Protein AF-F6U987-F1 (afdb_monomer_lite)

Foldseek 3Di:
DPPPVVVVVPPVVPPPQPPDPQPVQQLVQQVVVCVVPPDDDLVPDDPVRLLVVLVVLVVVLVVCVQPQHYNSDPLVSLVCCVVSVVPVVSVVCLVCVVPPFDPLSVLSSCVRVPVPVSCVVLVVLLCCQFPNNPDDDPDDLLVSLCRLVVGDDDLVSQQDSSSQNSVVVSCCVPPVDPDQKDKGWDPDQPPDIIFITMDGNVNCVVPNDRSLSSDDPVSNVVVVVVSVVVVVVLVVLLVVLVVLLVVLVVDVVQPDPVSVVSNVVSVVSD

InterPro domains:
  IPR017452 GPCR, rhodopsin-like, 7TM [PS50262] (240-270)

Sequence (270 aa):
MTKLGVLLLSACMFVSFRDVESINTAVVAGQQFLHYTLEKNVNNFNETERNKTCSMFIKDFRKFWYNSSGGKYLTEYLSFLEEWLCHAQFSLECLKRPYDFNQFTKTTYDRACNRSVFETQCFSSLVAVSSVRGRNSSQKWNNLLRALKTYQLSDAELQDPCIQVALYDAVVLERGKYGYYHESKRLLLPFCQISWCGRDAENINRNPIKAWNCLPHICKVNIIITMVICSILAVAIVVANLSVILVFVINEKLRNSQGVYKISLACADF

pLDDT: mean 76.48, std 19.63, range [29.03, 97.44]

Secondary structure (DSSP, 8-state):
--SSHHHHTTTTT------SSHHHHHHHHHHHHHHHHSSS-GGGS-HHHHHHHHHHHHHHHHHHTT-SSS---HHHHHHHHHHTT-HHHHHHHHHH-TT--SHHHHHHHHHHH-HHHHHHHHHHHHHHHSTTTTS-S---HHHHHHHHHHS---TTGGG-HHHHHHHHHHHHHHH--SSSEEEEEE---TT-PPEEEEEEHHHHHHS---TTTTS-HHHHHHHHHHHHHHHHHHHHHHHHHHHHHHHHHH-GGG-SHHHHHHHHHHHH--

Radius of gyration: 25.87 Å; chains: 1; bounding box: 70×36×80 Å

Structure (mmCIF, N/CA/C/O backbone):
data_AF-F6U987-F1
#
_entry.id   AF-F6U987-F1
#
loop_
_atom_site.group_PDB
_atom_site.id
_atom_site.type_symbol
_atom_site.label_atom_id
_atom_site.label_alt_id
_atom_site.label_comp_id
_atom_site.label_asym_id
_atom_site.label_entity_id
_atom_site.label_seq_id
_atom_site.pdbx_PDB_ins_code
_atom_site.Cartn_x
_atom_site.Cartn_y
_atom_site.Cartn_z
_atom_site.occupancy
_atom_site.B_iso_or_equiv
_atom_site.auth_seq_id
_atom_site.auth_comp_id
_atom_site.auth_asym_id
_atom_site.auth_atom_id
_atom_site.pdbx_PDB_model_num
ATOM 1 N N . MET A 1 1 ? -18.016 -15.328 42.641 1.00 36.38 1 MET A N 1
ATOM 2 C CA . MET A 1 1 ? -18.332 -14.736 41.318 1.00 36.38 1 MET A CA 1
ATOM 3 C C . MET A 1 1 ? -17.246 -13.731 40.915 1.00 36.38 1 MET A C 1
ATOM 5 O O . MET A 1 1 ? -17.519 -12.552 40.780 1.00 36.38 1 MET A O 1
ATOM 9 N N . THR A 1 2 ? -15.994 -14.174 40.754 1.00 34.78 2 THR A N 1
ATOM 10 C CA . THR A 1 2 ? -14.823 -13.269 40.634 1.00 34.78 2 THR A CA 1
ATOM 11 C C . THR A 1 2 ? -13.913 -13.573 39.439 1.00 34.78 2 THR A C 1
ATOM 13 O O . THR A 1 2 ? -12.818 -13.036 39.350 1.00 34.78 2 THR A O 1
ATOM 16 N N . LYS A 1 3 ? -14.355 -14.399 38.479 1.00 30.75 3 LYS A N 1
ATOM 17 C CA . LYS A 1 3 ? -13.580 -14.700 37.256 1.00 30.75 3 LYS A CA 1
ATOM 18 C C . LYS A 1 3 ? -14.279 -14.352 35.935 1.00 30.75 3 LYS A C 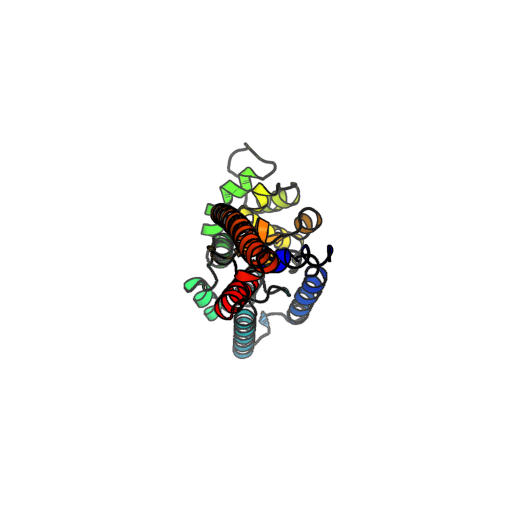1
ATOM 20 O O . LYS A 1 3 ? -13.656 -14.473 34.890 1.00 30.75 3 LYS A O 1
ATOM 25 N N . LEU A 1 4 ? -15.529 -13.880 35.967 1.00 29.61 4 LEU A N 1
ATOM 26 C CA . LEU A 1 4 ? -16.294 -13.580 34.746 1.00 29.61 4 LEU A CA 1
ATOM 27 C C . LEU A 1 4 ? -16.136 -12.127 34.249 1.00 29.61 4 LEU A C 1
ATOM 29 O O . LEU A 1 4 ? -16.307 -11.872 33.065 1.00 29.61 4 LEU A O 1
ATOM 33 N N . GLY A 1 5 ? -15.757 -11.186 35.123 1.00 30.91 5 GLY A N 1
ATOM 34 C CA . GLY A 1 5 ? -15.680 -9.755 34.782 1.00 30.91 5 GLY A CA 1
ATOM 35 C C . GLY A 1 5 ? -14.444 -9.329 33.978 1.00 30.91 5 GLY A C 1
ATOM 36 O O . GLY A 1 5 ? -14.451 -8.268 33.369 1.00 30.91 5 GLY A O 1
ATOM 37 N N . VAL A 1 6 ? -13.391 -10.152 33.931 1.00 33.31 6 VAL A N 1
ATOM 38 C CA . VAL A 1 6 ? -12.148 -9.817 33.202 1.00 33.31 6 VAL A CA 1
ATOM 39 C C . VAL A 1 6 ? -12.211 -10.255 31.729 1.00 33.31 6 VAL A C 1
ATOM 41 O O . VAL A 1 6 ? -11.452 -9.764 30.903 1.00 33.31 6 VAL A O 1
ATOM 44 N N . LEU A 1 7 ? -13.151 -11.133 31.365 1.00 30.53 7 LEU A N 1
ATOM 45 C CA . LEU A 1 7 ? -13.269 -11.673 30.004 1.00 30.53 7 LEU A CA 1
ATOM 46 C C . LEU A 1 7 ? -14.105 -10.799 29.051 1.00 30.53 7 LEU A C 1
ATOM 48 O O . LEU A 1 7 ? -13.919 -10.897 27.841 1.00 30.53 7 LEU A O 1
ATOM 52 N N . LEU A 1 8 ? -14.971 -9.915 29.561 1.00 31.08 8 LEU A N 1
ATOM 53 C CA . LEU A 1 8 ? -15.887 -9.105 28.736 1.00 31.08 8 LEU A CA 1
ATOM 54 C C . LEU A 1 8 ? -15.352 -7.710 28.366 1.00 31.08 8 LEU A C 1
ATOM 56 O O . LEU A 1 8 ? -15.715 -7.187 27.317 1.00 31.08 8 LEU A O 1
ATOM 60 N N . LEU A 1 9 ? -14.370 -7.176 29.104 1.00 33.44 9 LEU A N 1
ATOM 61 C CA . LEU A 1 9 ? -13.623 -5.954 28.732 1.00 33.44 9 LEU A CA 1
ATOM 62 C C . LEU A 1 9 ? -12.795 -6.099 27.437 1.00 33.44 9 LEU A C 1
ATOM 64 O O . LEU A 1 9 ? -12.257 -5.129 26.909 1.00 33.44 9 LEU A O 1
ATOM 68 N N . SER A 1 10 ? -12.704 -7.319 26.914 1.00 35.22 10 SER A N 1
ATOM 69 C CA . SER A 1 10 ? -11.977 -7.677 25.701 1.00 35.22 10 SER A CA 1
ATOM 70 C C . SER A 1 10 ? -12.763 -7.362 24.413 1.00 35.22 10 SER A C 1
ATOM 72 O O . SER A 1 10 ? -12.173 -7.039 23.387 1.00 35.22 10 SER A O 1
ATOM 74 N N . ALA A 1 11 ? -14.099 -7.383 24.424 1.00 31.62 11 ALA A N 1
ATOM 75 C CA . ALA A 1 11 ? -14.859 -7.402 23.167 1.00 31.62 11 ALA A CA 1
ATOM 76 C C . ALA A 1 11 ? -14.825 -6.077 22.372 1.00 31.62 11 ALA A C 1
ATOM 78 O O . ALA A 1 11 ? -14.806 -6.113 21.144 1.00 31.62 11 ALA A O 1
ATOM 79 N N . CYS A 1 12 ? -14.725 -4.920 23.038 1.00 31.47 12 CYS A N 1
ATOM 80 C CA . CYS A 1 12 ? -14.612 -3.613 22.367 1.00 31.47 12 CYS A CA 1
ATOM 81 C C . CYS A 1 12 ? -13.162 -3.148 22.136 1.00 31.47 12 CYS A C 1
ATOM 83 O O . CYS A 1 12 ? -12.940 -2.195 21.392 1.00 31.47 12 CYS A O 1
ATOM 85 N N . MET A 1 13 ? -12.166 -3.809 22.742 1.00 29.72 13 MET A N 1
ATOM 86 C CA . MET A 1 13 ? -10.746 -3.443 22.610 1.00 29.72 13 MET A CA 1
ATOM 87 C C . MET A 1 13 ? -9.969 -4.292 21.599 1.00 29.72 13 MET A C 1
ATOM 89 O O . MET A 1 13 ? -8.831 -3.961 21.261 1.00 29.72 13 MET A O 1
ATOM 93 N N . PHE A 1 14 ? -10.561 -5.354 21.054 1.00 34.59 14 PHE A N 1
ATOM 94 C CA . PHE A 1 14 ? -9.903 -6.164 20.035 1.00 34.59 14 PHE A CA 1
ATOM 95 C C . PHE A 1 14 ? -10.090 -5.566 18.636 1.00 34.59 14 PHE A C 1
ATOM 97 O O . PHE A 1 14 ? -10.777 -6.112 17.774 1.00 34.59 14 PHE A O 1
ATOM 104 N N . VAL A 1 15 ? -9.319 -4.515 18.341 1.00 35.50 15 VAL A N 1
ATOM 105 C CA . VAL A 1 15 ? -8.670 -4.477 17.025 1.00 35.50 15 VAL A CA 1
ATOM 106 C C . VAL A 1 15 ? -7.726 -5.677 17.019 1.00 35.50 15 VAL A C 1
ATOM 108 O O . VAL A 1 15 ? -6.593 -5.598 17.481 1.00 35.50 15 VAL A O 1
ATOM 111 N N . SER A 1 16 ? -8.231 -6.837 16.599 1.00 32.22 16 SER A N 1
ATOM 112 C CA . SER A 1 16 ? -7.433 -8.056 16.517 1.00 32.22 16 SER A CA 1
ATOM 113 C C . SER A 1 16 ? -6.233 -7.787 15.602 1.00 32.22 16 SER A C 1
ATOM 115 O O . SER A 1 16 ? -6.376 -7.563 14.399 1.00 32.22 16 SER A O 1
ATOM 117 N N . PHE A 1 17 ? -5.041 -7.753 16.197 1.00 38.81 17 PHE A N 1
ATOM 118 C CA . PHE A 1 17 ? -3.745 -7.776 15.519 1.00 38.81 17 PHE A CA 1
ATOM 119 C C . PHE A 1 17 ? -3.221 -9.219 15.482 1.00 38.81 17 PHE A C 1
ATOM 121 O O . PHE A 1 17 ? -2.076 -9.489 15.840 1.00 38.81 17 PHE A O 1
ATOM 128 N N . ARG A 1 18 ? -4.066 -10.182 15.094 1.00 33.12 18 ARG A N 1
ATOM 129 C CA . ARG A 1 18 ? -3.600 -11.536 14.773 1.00 33.12 18 ARG A CA 1
ATOM 130 C C . ARG A 1 18 ? -2.998 -11.545 13.366 1.00 33.12 18 ARG A C 1
ATOM 132 O O . ARG A 1 18 ? -3.635 -11.994 12.427 1.00 33.12 18 ARG A O 1
ATOM 139 N N . ASP A 1 19 ? -1.763 -11.068 13.248 1.00 36.53 19 ASP A N 1
ATOM 140 C CA . ASP A 1 19 ? -0.926 -11.218 12.050 1.00 36.53 19 ASP A CA 1
ATOM 141 C C . ASP A 1 19 ? 0.284 -12.097 12.401 1.00 36.53 19 ASP A C 1
ATOM 143 O O . ASP A 1 19 ? 1.387 -11.596 12.609 1.00 36.53 19 ASP A O 1
ATOM 147 N N . VAL A 1 20 ? 0.077 -13.411 12.545 1.00 31.88 20 VAL A N 1
ATOM 148 C CA . VAL A 1 20 ? 1.194 -14.379 12.657 1.00 31.88 20 VAL A CA 1
ATOM 149 C C . VAL A 1 20 ? 0.989 -15.623 11.777 1.00 31.88 20 VAL A C 1
ATOM 151 O O . VAL A 1 20 ? 1.960 -16.278 11.421 1.00 31.88 20 VAL A O 1
ATOM 154 N N . GLU A 1 21 ? -0.228 -15.923 11.311 1.00 32.06 21 GLU A N 1
ATOM 155 C CA . GLU A 1 21 ? -0.482 -17.134 10.504 1.00 32.06 21 GLU A CA 1
ATOM 156 C C . GLU A 1 21 ? -0.366 -16.952 8.978 1.00 32.06 21 GLU A C 1
ATOM 158 O O . GLU A 1 21 ? -0.358 -17.942 8.250 1.00 32.06 21 GLU A O 1
ATOM 163 N N . SER A 1 22 ? -0.233 -15.728 8.450 1.00 35.31 22 SER A N 1
ATOM 164 C CA . SER A 1 22 ? -0.358 -15.499 6.996 1.00 35.31 22 SER A CA 1
ATOM 165 C C . SER A 1 22 ? 0.909 -15.767 6.169 1.00 35.31 22 SER A C 1
ATOM 167 O O . SER A 1 22 ? 0.816 -15.874 4.942 1.00 35.31 22 SER A O 1
ATOM 169 N N . ILE A 1 23 ? 2.078 -15.920 6.806 1.00 37.53 23 ILE A N 1
ATOM 170 C CA . ILE A 1 23 ? 3.368 -16.035 6.101 1.00 37.53 23 ILE A CA 1
ATOM 171 C C . ILE A 1 23 ? 3.490 -17.388 5.378 1.00 37.53 23 ILE A C 1
ATOM 173 O O . ILE A 1 23 ? 3.867 -17.420 4.208 1.00 37.53 23 ILE A O 1
ATOM 177 N N . ASN A 1 24 ? 3.074 -18.495 6.004 1.00 29.03 24 ASN A N 1
ATOM 178 C CA . ASN A 1 24 ? 3.194 -19.827 5.390 1.00 29.03 24 ASN A CA 1
ATOM 179 C C . ASN A 1 24 ? 2.220 -20.045 4.220 1.00 29.03 24 ASN A C 1
ATOM 181 O O . ASN A 1 24 ? 2.544 -20.754 3.272 1.00 29.03 24 ASN A O 1
ATOM 185 N N . THR A 1 25 ? 1.058 -19.389 4.224 1.00 33.31 25 THR A N 1
ATOM 186 C CA . THR A 1 25 ? 0.098 -19.436 3.105 1.00 33.31 25 THR A CA 1
ATOM 187 C C . THR A 1 25 ? 0.463 -18.506 1.944 1.00 33.31 25 THR A C 1
ATOM 189 O O . THR A 1 25 ? 0.108 -18.789 0.800 1.00 33.31 25 THR A O 1
ATOM 192 N N . ALA A 1 26 ? 1.194 -17.413 2.198 1.00 35.22 26 ALA A N 1
ATOM 193 C CA . ALA A 1 26 ? 1.624 -16.481 1.152 1.00 35.22 26 ALA A CA 1
ATOM 194 C C . ALA A 1 26 ? 2.692 -17.090 0.223 1.00 35.22 26 ALA A C 1
ATOM 196 O O . ALA A 1 26 ? 2.656 -16.846 -0.984 1.00 35.22 26 ALA A O 1
ATOM 197 N N . VAL A 1 27 ? 3.575 -17.941 0.763 1.00 35.28 27 VAL A N 1
ATOM 198 C CA . VAL A 1 27 ? 4.591 -18.686 -0.007 1.00 35.28 27 VAL A CA 1
ATOM 199 C C . VAL A 1 27 ? 3.939 -19.643 -1.017 1.00 35.28 27 VAL A C 1
ATOM 201 O O . VAL A 1 27 ? 4.397 -19.751 -2.152 1.00 35.28 27 VAL A O 1
ATOM 204 N N . VAL A 1 28 ? 2.817 -20.270 -0.647 1.00 34.06 28 VAL A N 1
ATOM 205 C CA . VAL A 1 28 ? 2.114 -21.249 -1.496 1.00 34.06 28 VAL A CA 1
ATOM 206 C C . VAL A 1 28 ? 1.307 -20.571 -2.616 1.00 34.06 28 VAL A C 1
ATOM 208 O O . VAL A 1 28 ? 1.271 -21.069 -3.741 1.00 34.06 28 VAL A O 1
ATOM 211 N N . ALA A 1 29 ? 0.711 -19.401 -2.357 1.00 35.38 29 ALA A N 1
ATOM 212 C CA . ALA A 1 29 ? -0.061 -18.665 -3.364 1.00 35.38 29 ALA A CA 1
ATOM 213 C C . ALA A 1 29 ? 0.825 -17.993 -4.434 1.00 35.38 29 ALA A C 1
ATOM 215 O O . ALA A 1 29 ? 0.473 -18.003 -5.614 1.00 35.38 29 ALA A O 1
ATOM 216 N N . GLY A 1 30 ? 1.993 -17.460 -4.046 1.00 37.62 30 GLY A N 1
ATOM 217 C CA . GLY A 1 30 ? 2.977 -16.914 -4.993 1.00 37.62 30 GLY A CA 1
ATOM 218 C C . GLY A 1 30 ? 3.585 -17.991 -5.902 1.00 37.62 30 GLY A C 1
ATOM 219 O O . GLY A 1 30 ? 3.792 -17.762 -7.093 1.00 37.62 30 GLY A O 1
ATOM 220 N N . GLN A 1 31 ? 3.782 -19.209 -5.383 1.00 39.56 31 GLN A N 1
ATOM 221 C CA . GLN A 1 31 ? 4.273 -20.345 -6.171 1.00 39.56 31 GLN A CA 1
ATOM 222 C C . GLN A 1 31 ? 3.249 -20.874 -7.187 1.00 39.56 31 GLN A C 1
ATOM 224 O O . GLN A 1 31 ? 3.642 -21.271 -8.284 1.00 39.56 31 GLN A O 1
ATOM 229 N N . GLN A 1 32 ? 1.946 -20.842 -6.885 1.00 39.91 32 GLN A N 1
ATOM 230 C CA . GLN A 1 32 ? 0.917 -21.278 -7.842 1.00 39.91 32 GLN A CA 1
ATOM 231 C C . GLN A 1 32 ? 0.779 -20.337 -9.046 1.00 39.91 32 GLN A C 1
ATOM 233 O O . GLN A 1 32 ? 0.526 -20.808 -10.155 1.00 39.91 32 GLN A O 1
ATOM 238 N N . PHE A 1 33 ? 0.989 -19.029 -8.866 1.00 43.56 33 PHE A N 1
ATOM 239 C CA . PHE A 1 33 ? 0.925 -18.071 -9.975 1.00 43.56 33 PHE A CA 1
ATOM 240 C C . PHE A 1 33 ? 2.166 -18.132 -10.880 1.00 43.56 33 PHE A C 1
ATOM 242 O O . PHE A 1 33 ? 2.065 -18.003 -12.102 1.00 43.56 33 PHE A O 1
ATOM 249 N N . LEU A 1 34 ? 3.330 -18.440 -10.301 1.00 44.16 34 LEU A N 1
ATOM 250 C CA . LEU A 1 34 ? 4.560 -18.683 -11.055 1.00 44.16 34 LEU A CA 1
ATOM 251 C C . LEU A 1 34 ? 4.448 -19.915 -11.969 1.00 44.16 34 LEU A C 1
ATOM 253 O O . LEU A 1 34 ? 4.968 -19.913 -13.083 1.00 44.16 34 LEU A O 1
ATOM 257 N N . HIS A 1 35 ? 3.726 -20.947 -11.523 1.00 40.78 35 HIS A N 1
ATOM 258 C CA . HIS A 1 35 ? 3.622 -22.220 -12.238 1.00 40.78 35 HIS A CA 1
ATOM 259 C C . HIS A 1 35 ? 2.778 -22.145 -13.523 1.00 40.78 35 HIS A C 1
ATOM 261 O O . HIS A 1 35 ? 2.936 -22.989 -14.402 1.00 40.78 35 HIS A O 1
ATOM 267 N N . TYR A 1 36 ? 1.921 -21.127 -13.669 1.00 39.16 36 TYR A N 1
ATOM 268 C CA . TYR A 1 36 ? 1.202 -20.860 -14.924 1.00 39.16 36 TYR A CA 1
ATOM 269 C C . TYR A 1 36 ? 2.037 -20.058 -15.936 1.00 39.16 36 TYR A C 1
ATOM 271 O O . TYR A 1 36 ? 1.706 -20.034 -17.120 1.00 39.16 36 TYR A O 1
ATOM 279 N N . THR A 1 37 ? 3.116 -19.410 -15.483 1.00 44.91 37 THR A N 1
ATOM 280 C CA . THR A 1 37 ? 3.824 -18.365 -16.243 1.00 44.91 37 THR A CA 1
ATOM 281 C C . THR A 1 37 ? 5.200 -18.816 -16.760 1.00 44.91 37 THR A C 1
ATOM 283 O O . THR A 1 37 ? 5.761 -18.165 -17.634 1.00 44.91 37 THR A O 1
ATOM 286 N N . LEU A 1 38 ? 5.755 -19.935 -16.276 1.00 45.34 38 LEU A N 1
ATOM 287 C CA . LEU A 1 38 ? 7.174 -20.268 -16.485 1.00 45.34 38 LEU A CA 1
ATOM 288 C C . LEU A 1 38 ? 7.538 -21.199 -17.656 1.00 45.34 38 LEU A C 1
ATOM 290 O O . LEU A 1 38 ? 8.713 -21.524 -17.782 1.00 45.34 38 LEU A O 1
ATOM 294 N N . GLU A 1 39 ? 6.622 -21.595 -18.547 1.00 43.97 39 GLU A N 1
ATOM 295 C CA . GLU A 1 39 ? 6.993 -22.558 -19.610 1.00 43.97 39 GLU A CA 1
ATOM 296 C C . GLU A 1 39 ? 6.636 -22.192 -21.057 1.00 43.97 39 GLU A C 1
ATOM 298 O O . GLU A 1 39 ? 6.900 -22.978 -21.966 1.00 43.97 39 GLU A O 1
ATOM 303 N N . LYS A 1 40 ? 6.104 -20.994 -21.340 1.00 44.59 40 LYS A N 1
ATOM 304 C CA . LYS A 1 40 ? 5.856 -20.578 -22.733 1.00 44.59 40 LYS A CA 1
ATOM 305 C C . LYS A 1 40 ? 6.323 -19.157 -23.014 1.00 44.59 40 LYS A C 1
ATOM 307 O O . LYS A 1 40 ? 5.852 -18.212 -22.395 1.00 44.59 40 LYS A O 1
ATOM 312 N N . ASN A 1 41 ? 7.199 -19.029 -24.016 1.00 53.81 41 ASN A N 1
ATOM 313 C CA . ASN A 1 41 ? 7.557 -17.767 -24.663 1.00 53.81 41 ASN A CA 1
ATOM 314 C C . ASN A 1 41 ? 6.287 -16.946 -24.928 1.00 53.81 41 ASN A C 1
ATOM 316 O O . ASN A 1 41 ? 5.490 -17.320 -25.788 1.00 53.81 41 ASN A O 1
ATOM 320 N N . VAL A 1 42 ? 6.124 -15.818 -24.230 1.00 57.09 42 VAL A N 1
ATOM 321 C CA . VAL A 1 42 ? 5.023 -14.849 -24.417 1.00 57.09 42 VAL A CA 1
ATOM 322 C C . VAL A 1 42 ? 4.871 -14.451 -25.897 1.00 57.09 42 VAL A C 1
ATOM 324 O O . VAL A 1 42 ? 3.767 -14.214 -26.387 1.00 57.09 42 VAL A O 1
ATOM 327 N N . ASN A 1 43 ? 5.977 -14.497 -26.643 1.00 58.25 43 ASN A N 1
ATOM 328 C CA . ASN A 1 43 ? 6.053 -14.231 -28.080 1.00 58.25 43 ASN A CA 1
ATOM 329 C C . ASN A 1 43 ? 5.334 -15.265 -28.969 1.00 58.25 43 ASN A C 1
ATOM 331 O O . ASN A 1 43 ? 5.069 -14.964 -30.128 1.00 58.25 43 ASN A O 1
ATOM 335 N N . ASN A 1 44 ? 4.992 -16.448 -28.449 1.00 63.25 44 ASN A N 1
ATOM 336 C CA . ASN A 1 44 ? 4.315 -17.507 -29.207 1.00 63.25 44 ASN A CA 1
ATOM 337 C C . ASN A 1 44 ? 2.784 -17.478 -29.068 1.00 63.25 44 ASN A C 1
ATOM 339 O O . ASN A 1 44 ? 2.108 -18.271 -29.720 1.00 63.25 44 ASN A O 1
ATOM 343 N N . PHE A 1 45 ? 2.222 -16.598 -28.232 1.00 66.19 45 PHE A N 1
ATOM 344 C CA . PHE A 1 45 ? 0.770 -16.457 -28.121 1.00 66.19 45 PHE A CA 1
ATOM 345 C C . PHE A 1 45 ? 0.217 -15.588 -29.249 1.00 66.19 45 PHE A C 1
ATOM 347 O O . PHE A 1 45 ? 0.674 -14.455 -29.458 1.00 66.19 45 PHE A O 1
ATOM 354 N N . ASN A 1 46 ? -0.834 -16.085 -29.906 1.00 78.88 46 ASN A N 1
ATOM 355 C CA . ASN A 1 46 ? -1.639 -15.270 -30.808 1.00 78.88 46 ASN A CA 1
ATOM 356 C C . ASN A 1 46 ? -2.288 -14.111 -30.022 1.00 78.88 46 ASN A C 1
ATOM 358 O O . ASN A 1 46 ? -2.574 -14.225 -28.826 1.00 78.88 46 ASN A O 1
ATOM 362 N N . GLU A 1 47 ? -2.536 -12.986 -30.687 1.00 81.19 47 GLU A N 1
ATOM 363 C CA . GLU A 1 47 ? -3.086 -11.761 -30.102 1.00 81.19 47 GLU A CA 1
ATOM 364 C C . GLU A 1 47 ? -4.398 -12.014 -29.341 1.00 81.19 47 GLU A C 1
ATOM 366 O O . GLU A 1 47 ? -4.598 -11.504 -28.237 1.00 81.19 47 GLU A O 1
ATOM 371 N N . THR A 1 48 ? -5.273 -12.873 -29.873 1.00 82.56 48 THR A N 1
ATOM 372 C CA . THR A 1 48 ? -6.538 -13.242 -29.219 1.00 82.56 48 THR A CA 1
ATOM 373 C C . THR A 1 48 ? -6.326 -13.973 -27.891 1.00 82.56 48 THR A C 1
ATOM 375 O O . THR A 1 48 ? -7.009 -13.682 -26.907 1.00 82.56 48 THR A O 1
ATOM 378 N N . GLU A 1 49 ? -5.378 -14.910 -27.837 1.00 79.75 49 GLU A N 1
ATOM 379 C CA . GLU A 1 49 ? -5.068 -15.664 -26.617 1.00 79.75 49 GLU A CA 1
ATOM 380 C C . GLU A 1 49 ? -4.432 -14.758 -25.568 1.00 79.75 49 GLU A C 1
ATOM 382 O O . GLU A 1 49 ? -4.830 -14.787 -24.404 1.00 79.75 49 GLU A O 1
ATOM 387 N N . ARG A 1 50 ? -3.514 -13.888 -25.997 1.00 79.56 50 ARG A N 1
ATOM 388 C CA . ARG A 1 50 ? -2.879 -12.885 -25.140 1.00 79.56 50 ARG A CA 1
ATOM 389 C C . ARG A 1 50 ? -3.913 -11.961 -24.509 1.00 79.56 50 ARG A C 1
ATOM 391 O O . ARG A 1 50 ? -3.956 -11.842 -23.288 1.00 79.56 50 ARG A O 1
ATOM 398 N N . ASN A 1 51 ? -4.808 -11.390 -25.315 1.00 83.00 51 ASN A N 1
ATOM 399 C CA . ASN A 1 51 ? -5.877 -10.519 -24.828 1.00 83.00 51 ASN A CA 1
ATOM 400 C C . ASN A 1 51 ? -6.795 -11.233 -23.830 1.00 83.00 51 ASN A C 1
ATOM 402 O O . ASN A 1 51 ? -7.136 -10.667 -22.790 1.00 83.00 51 ASN A O 1
ATOM 406 N N . LYS A 1 52 ? -7.152 -12.494 -24.101 1.00 82.69 52 LYS A N 1
ATOM 407 C CA . LYS A 1 52 ? -7.960 -13.306 -23.185 1.00 82.69 52 LYS A CA 1
ATOM 408 C C . LYS A 1 52 ? -7.246 -13.532 -21.849 1.00 82.69 52 LYS A C 1
ATOM 410 O O . LYS A 1 52 ? -7.868 -13.342 -20.804 1.00 82.69 52 LYS A O 1
ATOM 415 N N . THR A 1 53 ? -5.958 -13.873 -21.872 1.00 81.44 53 THR A N 1
ATOM 416 C CA . THR A 1 53 ? -5.132 -14.063 -20.668 1.00 81.44 53 THR A CA 1
ATOM 417 C C . THR A 1 53 ? -4.999 -12.768 -19.868 1.00 81.44 53 THR A C 1
ATOM 419 O O . THR A 1 53 ? -5.292 -12.766 -18.672 1.00 81.44 53 THR A O 1
ATOM 422 N N . CYS A 1 54 ? -4.673 -11.647 -20.523 1.00 83.94 54 CYS A N 1
ATOM 423 C CA . CYS A 1 54 ? -4.620 -10.324 -19.894 1.00 83.94 54 CYS A CA 1
ATOM 424 C C . CYS A 1 54 ? -5.957 -9.979 -19.213 1.00 83.94 54 CYS A C 1
ATOM 426 O O . CYS A 1 54 ? -5.991 -9.597 -18.044 1.00 83.94 54 CYS A O 1
ATOM 428 N N . SER A 1 55 ? -7.088 -10.163 -19.906 1.00 86.38 55 SER A N 1
ATOM 429 C CA . SER A 1 55 ? -8.416 -9.897 -19.341 1.00 86.38 55 SER A CA 1
ATOM 430 C C . SER A 1 55 ? -8.764 -10.803 -18.159 1.00 86.38 55 SER A C 1
ATOM 432 O O . SER A 1 55 ? -9.354 -10.328 -17.186 1.00 86.38 55 SER A O 1
ATOM 434 N N . MET A 1 56 ? -8.410 -12.089 -18.216 1.00 84.19 56 MET A N 1
ATOM 435 C CA . MET A 1 56 ? -8.620 -13.018 -17.103 1.00 84.19 56 MET A CA 1
ATOM 436 C C . MET A 1 56 ? -7.802 -12.612 -15.879 1.00 84.19 56 MET A C 1
ATOM 438 O O . MET A 1 56 ? -8.360 -12.541 -14.785 1.00 84.19 56 MET A O 1
ATOM 442 N N . PHE A 1 57 ? -6.526 -12.278 -16.069 1.00 83.56 57 PHE A N 1
ATOM 443 C CA . PHE A 1 57 ? -5.643 -11.847 -14.990 1.00 83.56 57 PHE A CA 1
ATOM 444 C C . PHE A 1 57 ? -6.140 -10.563 -14.316 1.00 83.56 57 PHE A C 1
ATOM 446 O O . PHE A 1 57 ? -6.255 -10.507 -13.093 1.00 83.56 57 PHE A O 1
ATOM 453 N N . ILE A 1 58 ? -6.541 -9.563 -15.105 1.00 87.81 58 ILE A N 1
ATOM 454 C CA . ILE A 1 58 ? -7.116 -8.313 -14.586 1.00 87.81 58 ILE A CA 1
ATOM 455 C C . ILE A 1 58 ? -8.395 -8.574 -13.806 1.00 87.81 58 ILE A C 1
ATOM 457 O O . ILE A 1 58 ? -8.590 -8.021 -12.724 1.00 87.81 58 ILE A O 1
ATOM 461 N N . LYS A 1 59 ? -9.284 -9.415 -14.341 1.00 87.88 59 LYS A N 1
ATOM 462 C CA . LYS A 1 59 ? -10.535 -9.760 -13.665 1.00 87.88 59 LYS A CA 1
ATOM 463 C C . LYS A 1 59 ? -10.270 -10.461 -12.334 1.00 87.88 59 LYS A C 1
ATOM 465 O O . LYS A 1 59 ? -10.940 -10.149 -11.352 1.00 87.88 59 LYS A O 1
ATOM 470 N N . ASP A 1 60 ? -9.307 -11.377 -12.302 1.00 85.12 60 ASP A N 1
ATOM 471 C CA . ASP A 1 60 ? -8.915 -12.099 -11.095 1.00 85.12 60 ASP A CA 1
ATOM 472 C C . ASP A 1 60 ? -8.316 -11.154 -10.046 1.00 85.12 60 ASP A C 1
ATOM 474 O O . ASP A 1 60 ? -8.793 -11.111 -8.910 1.00 85.12 60 ASP A O 1
ATOM 478 N N . PHE A 1 61 ? -7.362 -10.304 -10.439 1.00 87.75 61 PHE A N 1
ATOM 479 C CA . PHE A 1 61 ? -6.797 -9.298 -9.542 1.00 87.75 61 PHE A CA 1
ATOM 480 C C . PHE A 1 61 ? -7.883 -8.359 -9.009 1.00 87.75 61 PHE A C 1
ATOM 482 O O . PHE A 1 61 ? -8.033 -8.218 -7.800 1.00 87.75 61 PHE A O 1
ATOM 489 N N . ARG A 1 62 ? -8.734 -7.795 -9.874 1.00 89.62 62 ARG A N 1
ATOM 490 C CA . ARG A 1 62 ? -9.831 -6.903 -9.457 1.00 89.62 62 ARG A CA 1
ATOM 491 C C . ARG A 1 62 ? -10.824 -7.559 -8.509 1.00 89.62 62 ARG A C 1
ATOM 493 O O . ARG A 1 62 ? -11.387 -6.876 -7.657 1.00 89.62 62 ARG A O 1
ATOM 500 N N . LYS A 1 63 ? -11.044 -8.865 -8.641 1.00 86.38 63 LYS A N 1
ATOM 501 C CA . LYS A 1 63 ? -11.942 -9.607 -7.760 1.00 86.38 63 LYS A CA 1
ATOM 502 C C . LYS A 1 63 ? -11.312 -9.901 -6.400 1.00 86.38 63 LYS A C 1
ATOM 504 O O . LYS A 1 63 ? -12.047 -9.974 -5.426 1.00 86.38 63 LYS A O 1
ATOM 509 N N . PHE A 1 64 ? -9.992 -10.063 -6.319 1.00 85.19 64 PHE A N 1
ATOM 510 C CA . PHE A 1 64 ? -9.334 -10.584 -5.115 1.00 85.19 64 PHE A CA 1
ATOM 511 C C . PHE A 1 64 ? -8.232 -9.687 -4.538 1.00 85.19 64 PHE A C 1
ATOM 513 O O . PHE A 1 64 ? -7.601 -10.063 -3.551 1.00 85.19 64 PHE A O 1
ATOM 520 N N . TRP A 1 65 ? -8.016 -8.482 -5.077 1.00 85.69 65 TRP A N 1
ATOM 521 C CA . TRP A 1 65 ? -6.990 -7.549 -4.592 1.00 85.69 65 TRP A CA 1
ATOM 522 C C . TRP A 1 65 ? -7.184 -7.180 -3.121 1.00 85.69 65 TRP A C 1
ATOM 524 O O . TRP A 1 65 ? -6.218 -6.835 -2.460 1.00 85.69 65 TRP A O 1
ATOM 534 N N . TYR A 1 66 ? -8.402 -7.255 -2.588 1.00 81.81 66 TYR A N 1
ATOM 535 C CA . TYR A 1 66 ? -8.701 -6.924 -1.196 1.00 81.81 66 TYR A CA 1
ATOM 536 C C . TYR A 1 66 ? -8.345 -8.068 -0.229 1.00 81.81 66 TYR A C 1
ATOM 538 O O . TYR A 1 66 ? -8.276 -7.861 0.980 1.00 81.81 66 TYR A O 1
ATOM 546 N N . ASN A 1 67 ? -8.110 -9.283 -0.736 1.00 74.56 67 ASN A N 1
ATOM 547 C CA . ASN A 1 67 ? -7.843 -10.438 0.107 1.00 74.56 67 ASN A CA 1
ATOM 548 C C . ASN A 1 67 ? -6.444 -10.339 0.737 1.00 74.56 67 ASN A C 1
ATOM 550 O O . ASN A 1 67 ? -5.432 -10.346 0.030 1.00 74.56 67 ASN A O 1
ATOM 554 N N . SER A 1 68 ? -6.397 -10.220 2.066 1.00 60.91 68 SER A N 1
ATOM 555 C CA . SER A 1 68 ? -5.168 -10.105 2.862 1.00 60.91 68 SER A CA 1
ATOM 556 C C . SER A 1 68 ? -4.339 -11.395 2.862 1.00 60.91 68 SER A C 1
ATOM 558 O O . SER A 1 68 ? -3.128 -11.338 3.061 1.00 60.91 68 SER A O 1
ATOM 560 N N . SER A 1 69 ? -4.965 -12.550 2.612 1.00 55.00 69 SER A N 1
ATOM 561 C CA . SER A 1 69 ? -4.302 -13.848 2.499 1.00 55.00 69 SER A CA 1
ATOM 562 C C . SER A 1 69 ? -4.142 -14.246 1.027 1.00 55.00 69 SER A C 1
ATOM 564 O O . SER A 1 69 ? -5.079 -14.702 0.379 1.00 55.00 69 SER A O 1
ATOM 566 N N . GLY A 1 70 ? -2.927 -14.094 0.488 1.00 53.44 70 GLY A N 1
ATOM 567 C CA . GLY A 1 70 ? -2.523 -14.791 -0.741 1.00 53.44 70 GLY A CA 1
ATOM 568 C C . GLY A 1 70 ? -2.073 -13.918 -1.909 1.00 53.44 70 GLY A C 1
ATOM 569 O O . GLY A 1 70 ? -2.801 -13.777 -2.885 1.00 53.44 70 GLY A O 1
ATOM 570 N N . GLY A 1 71 ? -0.836 -13.413 -1.848 1.00 64.38 71 GLY A N 1
ATOM 571 C CA . GLY A 1 71 ? 0.025 -13.161 -3.020 1.00 64.38 71 GLY A CA 1
ATOM 572 C C . GLY A 1 71 ? -0.448 -12.177 -4.100 1.00 64.38 71 GLY A C 1
ATOM 573 O O . GLY A 1 71 ? 0.263 -11.973 -5.072 1.00 64.38 71 GLY A O 1
ATOM 574 N N . LYS A 1 72 ? -1.631 -11.561 -3.990 1.00 77.62 72 LYS A N 1
ATOM 575 C CA . LYS A 1 72 ? -2.111 -10.562 -4.957 1.00 77.62 72 LYS A CA 1
ATOM 576 C C . LYS A 1 72 ? -1.484 -9.207 -4.646 1.00 77.62 72 LYS A C 1
ATOM 578 O O . LYS A 1 72 ? -2.069 -8.412 -3.900 1.00 77.62 72 LYS A O 1
ATOM 583 N N . TYR A 1 73 ? -0.292 -9.003 -5.192 1.00 88.50 73 TYR A N 1
ATOM 584 C CA . TYR A 1 73 ? 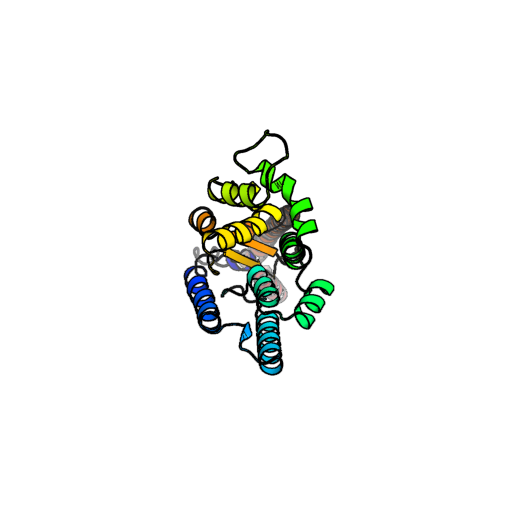0.534 -7.811 -5.025 1.00 88.50 73 TYR A CA 1
ATOM 585 C C . TYR A 1 73 ? 0.363 -6.861 -6.208 1.00 88.50 73 TYR A C 1
ATOM 587 O O . TYR A 1 73 ? 0.314 -7.295 -7.359 1.00 88.50 73 TYR A O 1
ATOM 595 N N . LEU A 1 74 ? 0.237 -5.564 -5.926 1.00 91.88 74 LEU A N 1
ATOM 596 C CA . LEU A 1 74 ? 0.101 -4.531 -6.949 1.00 91.88 74 LEU A CA 1
ATOM 597 C C . LEU A 1 74 ? 1.373 -4.440 -7.797 1.00 91.88 74 LEU A C 1
ATOM 599 O O . LEU A 1 74 ? 1.281 -4.304 -9.013 1.00 91.88 74 LEU A O 1
ATOM 603 N N . THR A 1 75 ? 2.543 -4.569 -7.168 1.00 91.12 75 THR A N 1
ATOM 604 C CA . THR A 1 75 ? 3.843 -4.631 -7.852 1.00 91.12 75 THR A CA 1
ATOM 605 C C . THR A 1 75 ? 3.880 -5.747 -8.893 1.00 91.12 75 THR A C 1
ATOM 607 O O . THR A 1 75 ? 4.167 -5.478 -10.056 1.00 91.12 75 THR A O 1
ATOM 610 N N . GLU A 1 76 ? 3.521 -6.976 -8.515 1.00 86.12 76 GLU A N 1
ATOM 611 C CA . GLU A 1 76 ? 3.500 -8.121 -9.435 1.00 86.12 76 GLU A CA 1
ATOM 612 C C . GLU A 1 76 ? 2.408 -7.995 -10.500 1.00 86.12 76 GLU A C 1
ATOM 614 O O . GLU A 1 76 ? 2.638 -8.327 -11.658 1.00 86.12 76 GLU A O 1
ATOM 619 N N . TYR A 1 77 ? 1.235 -7.473 -10.136 1.00 89.44 77 TYR A N 1
ATOM 620 C CA . TYR A 1 77 ? 0.148 -7.226 -11.081 1.00 89.44 77 TYR A CA 1
ATOM 621 C C . TYR A 1 77 ? 0.554 -6.252 -12.192 1.00 89.44 77 TYR A C 1
ATOM 623 O O . TYR A 1 77 ? 0.327 -6.538 -13.368 1.00 89.44 77 TYR A O 1
ATOM 631 N N . LEU A 1 78 ? 1.174 -5.124 -11.838 1.00 92.12 78 LEU A N 1
ATOM 632 C CA . LEU A 1 78 ? 1.617 -4.138 -12.821 1.00 92.12 78 LEU A CA 1
ATOM 633 C C . LEU A 1 78 ? 2.802 -4.650 -13.649 1.00 92.12 78 LEU A C 1
ATOM 635 O O . LEU A 1 78 ? 2.770 -4.491 -14.866 1.00 92.12 78 LEU A O 1
ATOM 639 N N . SER A 1 79 ? 3.783 -5.322 -13.029 1.00 87.81 79 SER A N 1
ATOM 640 C CA . SER A 1 79 ? 4.890 -5.956 -13.765 1.00 87.81 79 SER A CA 1
ATOM 641 C C . SER A 1 79 ? 4.377 -6.999 -14.760 1.00 87.81 79 SER A C 1
ATOM 643 O O . SER A 1 79 ? 4.829 -7.027 -15.898 1.00 87.81 79 SER A O 1
ATOM 645 N N . PHE A 1 80 ? 3.379 -7.809 -14.384 1.00 85.06 80 PHE A N 1
ATOM 646 C CA . PHE A 1 80 ? 2.776 -8.779 -15.299 1.00 85.06 80 PHE A CA 1
ATOM 647 C C . PHE A 1 80 ? 2.150 -8.096 -16.517 1.00 85.06 80 PHE A C 1
ATOM 649 O O . PHE A 1 80 ? 2.381 -8.527 -17.642 1.00 85.06 80 PHE A O 1
ATOM 656 N N . LEU A 1 81 ? 1.361 -7.035 -16.316 1.00 87.19 81 LEU A N 1
ATOM 657 C CA . LEU A 1 81 ? 0.714 -6.327 -17.425 1.00 87.19 81 LEU A CA 1
ATOM 658 C C . LEU A 1 81 ? 1.721 -5.686 -18.387 1.00 87.19 81 LEU A C 1
ATOM 660 O O . LEU A 1 81 ? 1.470 -5.655 -19.595 1.00 87.19 81 LEU A O 1
ATOM 664 N N . GLU A 1 82 ? 2.837 -5.194 -17.852 1.00 86.62 82 GLU A N 1
ATOM 665 C CA . GLU A 1 82 ? 3.942 -4.634 -18.623 1.00 86.62 82 GLU A CA 1
ATOM 666 C C . GLU A 1 82 ? 4.688 -5.728 -19.411 1.00 86.62 82 GLU A C 1
ATOM 668 O O . GLU A 1 82 ? 4.785 -5.650 -20.637 1.00 86.62 82 GLU A O 1
ATOM 673 N N . GLU A 1 83 ? 5.143 -6.790 -18.737 1.00 81.88 83 GLU A N 1
ATOM 674 C CA . GLU A 1 83 ? 5.946 -7.871 -19.329 1.00 81.88 83 GLU A CA 1
ATOM 675 C C . GLU A 1 83 ? 5.168 -8.726 -20.340 1.00 81.88 83 GLU A C 1
ATOM 677 O O . GLU A 1 83 ? 5.726 -9.158 -21.350 1.00 81.88 83 GLU A O 1
ATOM 682 N N . TRP A 1 84 ? 3.868 -8.954 -20.116 1.00 76.81 84 TRP A N 1
ATOM 683 C CA . TRP A 1 84 ? 3.015 -9.722 -21.034 1.00 76.81 84 TRP A CA 1
ATOM 684 C C . TRP A 1 84 ? 2.495 -8.914 -22.228 1.00 76.81 84 TRP A C 1
ATOM 686 O O . TRP A 1 84 ? 1.685 -9.420 -23.013 1.00 76.81 84 TRP A O 1
ATOM 696 N N . LEU A 1 85 ? 2.974 -7.676 -22.400 1.00 78.50 85 LEU A N 1
ATOM 697 C CA . LEU A 1 85 ? 2.603 -6.788 -23.503 1.00 78.50 85 LEU A CA 1
ATOM 698 C C . LEU A 1 85 ? 1.082 -6.567 -23.582 1.00 78.50 85 LEU A C 1
ATOM 700 O O . LEU A 1 85 ? 0.507 -6.465 -24.668 1.00 78.50 85 LEU A O 1
ATOM 704 N N . CYS A 1 86 ? 0.411 -6.475 -22.429 1.00 84.31 86 CYS A N 1
ATOM 705 C CA . CYS A 1 86 ? -1.017 -6.165 -22.330 1.00 84.31 86 CYS A CA 1
ATOM 706 C C . CYS A 1 86 ? -1.267 -4.659 -22.569 1.00 84.31 86 CYS A C 1
ATOM 708 O O . CYS A 1 86 ? -1.920 -4.004 -21.758 1.00 84.31 86 CYS A O 1
ATOM 710 N N . HIS A 1 87 ? -0.704 -4.080 -23.639 1.00 84.69 87 HIS A N 1
ATOM 711 C CA . HIS A 1 87 ? -0.529 -2.631 -23.805 1.00 84.69 87 HIS A CA 1
ATOM 712 C C . HIS A 1 87 ? -1.818 -1.828 -23.608 1.00 84.69 87 HIS A C 1
ATOM 714 O O . HIS A 1 87 ? -1.830 -0.879 -22.830 1.00 84.69 87 HIS A O 1
ATOM 720 N N . ALA A 1 88 ? -2.918 -2.223 -24.257 1.00 87.31 88 ALA A N 1
ATOM 721 C CA . ALA A 1 88 ? -4.182 -1.494 -24.162 1.00 87.31 88 ALA A CA 1
ATOM 722 C C . ALA A 1 88 ? -4.716 -1.458 -22.721 1.00 87.31 88 ALA A C 1
ATOM 724 O O . ALA A 1 88 ? -5.158 -0.419 -22.228 1.00 87.31 88 ALA A O 1
ATOM 725 N N . GLN A 1 89 ? -4.660 -2.592 -22.024 1.00 88.81 89 GLN A N 1
ATOM 726 C CA . GLN A 1 89 ? -5.137 -2.703 -20.654 1.00 88.81 89 GLN A CA 1
ATOM 727 C C . GLN A 1 89 ? -4.182 -2.024 -19.667 1.00 88.81 89 GLN A C 1
ATOM 729 O O . GLN A 1 89 ? -4.649 -1.344 -18.756 1.00 88.81 89 GLN A O 1
ATOM 734 N N . PHE A 1 90 ? -2.870 -2.155 -19.871 1.00 92.69 90 PHE A N 1
ATOM 735 C CA . PHE A 1 90 ? -1.847 -1.509 -19.055 1.00 92.69 90 PHE A CA 1
ATOM 736 C C . PHE A 1 90 ? -1.940 0.016 -19.148 1.00 92.69 90 PHE A C 1
ATOM 738 O O . PHE A 1 90 ? -1.982 0.685 -18.121 1.00 92.69 90 PHE A O 1
ATOM 745 N N . SER A 1 91 ? -2.097 0.579 -20.351 1.00 92.44 91 SER A N 1
ATOM 746 C CA . SER A 1 91 ? -2.298 2.022 -20.530 1.00 92.44 91 SER A CA 1
ATOM 747 C C . SER A 1 91 ? -3.562 2.526 -19.830 1.00 92.44 91 SER A C 1
ATOM 749 O O . SER A 1 91 ? -3.535 3.583 -19.200 1.00 92.44 91 SER A O 1
ATOM 751 N N . LEU A 1 92 ? -4.666 1.770 -19.886 1.00 93.62 92 LEU A N 1
ATOM 752 C CA . LEU A 1 92 ? -5.893 2.119 -19.161 1.00 93.62 92 LEU A CA 1
ATOM 753 C C . LEU A 1 92 ? -5.713 2.049 -17.641 1.00 93.62 92 LEU A C 1
ATOM 755 O O . LEU A 1 92 ? -6.248 2.898 -16.925 1.00 93.62 92 LEU A O 1
ATOM 759 N N . GLU A 1 93 ? -4.976 1.056 -17.149 1.00 94.25 93 GLU A N 1
ATOM 760 C CA . GLU A 1 93 ? -4.665 0.910 -15.728 1.00 94.25 93 GLU A CA 1
ATOM 761 C C . GLU A 1 93 ? -3.771 2.063 -15.242 1.00 94.25 93 GLU A C 1
ATOM 763 O O . GLU A 1 93 ? -4.071 2.682 -14.223 1.00 94.25 93 GLU A O 1
ATOM 768 N N . CYS A 1 94 ? -2.752 2.431 -16.023 1.00 95.25 94 CYS A N 1
ATOM 769 C CA . CYS A 1 94 ? -1.862 3.562 -15.760 1.00 95.25 94 CYS A CA 1
ATOM 770 C C . CYS A 1 94 ? -2.561 4.925 -15.811 1.00 95.25 94 CYS A C 1
ATOM 772 O O . CYS A 1 94 ? -2.183 5.831 -15.071 1.00 95.25 94 CYS A O 1
ATOM 774 N N . LEU A 1 95 ? -3.586 5.081 -16.653 1.00 95.62 95 LEU A N 1
ATOM 775 C CA . LEU A 1 95 ? -4.381 6.307 -16.723 1.00 95.62 95 LEU A CA 1
ATOM 776 C C . LEU A 1 95 ? -5.322 6.443 -15.520 1.00 95.62 95 LEU A C 1
ATOM 778 O O . LEU A 1 95 ? -5.462 7.526 -14.959 1.00 95.62 95 LEU A O 1
ATOM 782 N N . LYS A 1 96 ? -6.004 5.354 -15.146 1.00 95.69 96 LYS A N 1
ATOM 783 C CA . LYS A 1 96 ? -7.040 5.380 -14.103 1.00 95.69 96 LYS A CA 1
ATOM 784 C C . LYS A 1 96 ? -6.487 5.240 -12.691 1.00 95.69 96 LYS A C 1
ATOM 786 O O . LYS A 1 96 ? -7.126 5.722 -11.763 1.00 95.69 96 LYS A O 1
ATOM 791 N N . ARG A 1 97 ? -5.360 4.538 -12.533 1.00 95.31 97 ARG A N 1
ATOM 792 C CA . ARG A 1 97 ? -4.694 4.228 -11.257 1.00 95.31 97 ARG A CA 1
ATOM 793 C C . ARG A 1 97 ? -5.683 3.824 -10.147 1.00 95.31 97 ARG A C 1
ATOM 795 O O . ARG A 1 97 ? -5.678 4.422 -9.073 1.00 95.31 97 ARG A O 1
ATOM 802 N N . PRO A 1 98 ? -6.550 2.814 -10.364 1.00 94.19 98 PRO A N 1
ATOM 803 C CA . PRO A 1 98 ? -7.675 2.507 -9.467 1.00 94.19 98 PRO A CA 1
ATOM 804 C C . PRO A 1 98 ? -7.277 2.103 -8.040 1.00 94.19 98 PRO A C 1
ATOM 806 O O . PRO A 1 98 ? -8.131 2.068 -7.157 1.00 94.19 98 PRO A O 1
ATOM 809 N N . TYR A 1 99 ? -6.002 1.778 -7.825 1.00 93.62 99 TYR A N 1
ATOM 810 C CA . TYR A 1 99 ? -5.460 1.348 -6.537 1.00 93.62 99 TYR A CA 1
ATOM 811 C C . TYR A 1 99 ? -4.557 2.394 -5.883 1.00 93.62 99 TYR A C 1
ATOM 813 O O . TYR A 1 99 ? -3.854 2.058 -4.940 1.00 93.62 99 TYR A O 1
ATOM 821 N N . ASP A 1 100 ? -4.536 3.635 -6.380 1.00 93.56 100 ASP A N 1
ATOM 822 C CA . ASP A 1 100 ? -3.750 4.737 -5.815 1.00 93.56 100 ASP A CA 1
ATOM 823 C C . ASP A 1 100 ? -4.391 5.277 -4.521 1.00 93.56 100 ASP A C 1
ATOM 825 O O . ASP A 1 100 ? -4.970 6.361 -4.473 1.00 93.56 100 ASP A O 1
ATOM 829 N N . PHE A 1 101 ? -4.367 4.455 -3.472 1.00 90.44 101 PHE A N 1
ATOM 830 C CA . PHE A 1 101 ? -5.005 4.750 -2.190 1.00 90.44 101 PHE A CA 1
ATOM 831 C C . PHE A 1 101 ? -4.099 5.494 -1.216 1.00 90.44 101 PHE A C 1
ATOM 833 O O . PHE A 1 101 ? -4.595 6.176 -0.325 1.00 90.44 101 PHE A O 1
ATOM 840 N N . ASN A 1 102 ? -2.786 5.311 -1.328 1.00 90.56 102 ASN A N 1
ATOM 841 C CA . ASN A 1 102 ? -1.797 5.930 -0.459 1.00 90.56 102 ASN A CA 1
ATOM 842 C C . ASN A 1 102 ? -0.464 6.135 -1.197 1.00 90.56 102 ASN A C 1
ATOM 844 O O . ASN A 1 102 ? -0.293 5.737 -2.348 1.00 90.56 102 ASN A O 1
ATOM 848 N N . GLN A 1 103 ? 0.513 6.731 -0.510 1.00 92.56 103 GLN A N 1
ATOM 849 C CA . GLN A 1 103 ? 1.799 7.060 -1.122 1.00 92.56 103 GLN A CA 1
ATOM 850 C C . GLN A 1 103 ? 2.572 5.828 -1.622 1.00 92.56 103 GLN A C 1
ATOM 852 O O . GLN A 1 103 ? 3.253 5.937 -2.633 1.00 92.56 103 GLN A O 1
ATOM 857 N N . PHE A 1 104 ? 2.454 4.664 -0.972 1.00 93.69 104 PHE A N 1
ATOM 858 C CA . PHE A 1 104 ? 3.067 3.425 -1.461 1.00 93.69 104 PHE A CA 1
ATOM 859 C C . PHE A 1 104 ? 2.469 3.012 -2.803 1.00 93.69 104 PHE A C 1
ATOM 861 O O . PHE A 1 104 ? 3.199 2.917 -3.784 1.00 93.69 104 PHE A O 1
ATOM 868 N N . THR A 1 105 ? 1.145 2.859 -2.882 1.00 94.62 105 THR A N 1
ATOM 869 C CA . THR A 1 105 ? 0.483 2.463 -4.132 1.00 94.62 105 THR A CA 1
ATOM 870 C C . THR A 1 105 ? 0.689 3.485 -5.242 1.00 94.62 105 THR A C 1
ATOM 872 O O . THR A 1 105 ? 0.860 3.102 -6.399 1.00 94.62 105 THR A O 1
ATOM 875 N N . LYS A 1 106 ? 0.739 4.779 -4.895 1.00 95.75 106 LYS A N 1
ATOM 876 C CA . LYS A 1 106 ? 1.083 5.854 -5.824 1.00 95.75 106 LYS A CA 1
ATOM 877 C C . LYS A 1 106 ? 2.454 5.615 -6.435 1.00 95.75 106 LYS A C 1
ATOM 879 O O . LYS A 1 106 ? 2.566 5.476 -7.650 1.00 95.75 106 LYS A O 1
ATOM 884 N N . THR A 1 107 ? 3.467 5.472 -5.587 1.00 96.69 107 THR A N 1
ATOM 885 C CA . THR A 1 107 ? 4.844 5.220 -6.004 1.00 96.69 107 THR A CA 1
ATOM 886 C C . THR A 1 107 ? 4.962 3.918 -6.808 1.00 96.69 107 THR A C 1
ATOM 888 O O . THR A 1 107 ? 5.712 3.877 -7.778 1.00 96.69 107 THR A O 1
ATOM 891 N N . THR A 1 108 ? 4.188 2.873 -6.490 1.00 96.31 108 THR A N 1
ATOM 892 C CA . THR A 1 108 ? 4.135 1.626 -7.277 1.00 96.31 108 THR A CA 1
ATOM 893 C C . THR A 1 108 ? 3.629 1.860 -8.703 1.00 96.31 108 THR A C 1
ATOM 895 O O . THR A 1 108 ? 4.209 1.334 -9.654 1.00 96.31 108 THR A O 1
ATOM 898 N N . TYR A 1 109 ? 2.584 2.675 -8.874 1.00 97.44 109 TYR A N 1
ATOM 899 C CA . TYR A 1 109 ? 2.122 3.087 -10.202 1.00 97.44 109 TYR A CA 1
ATOM 900 C C . TYR A 1 109 ? 3.143 3.960 -10.921 1.00 97.44 109 TYR A C 1
ATOM 902 O O . TYR A 1 109 ? 3.366 3.746 -12.105 1.00 97.44 109 TYR A O 1
ATOM 910 N N . ASP A 1 110 ? 3.777 4.919 -10.239 1.00 97.06 110 ASP A N 1
ATOM 911 C CA . ASP A 1 110 ? 4.812 5.745 -10.869 1.00 97.06 110 ASP A CA 1
ATOM 912 C C . ASP A 1 110 ? 5.968 4.855 -11.345 1.00 97.06 110 ASP A C 1
ATOM 914 O O . ASP A 1 110 ? 6.419 4.987 -12.477 1.00 97.06 110 ASP A O 1
ATOM 918 N N . ARG A 1 111 ? 6.368 3.857 -10.549 1.00 95.50 111 ARG A N 1
ATOM 919 C CA . ARG A 1 111 ? 7.407 2.883 -10.904 1.00 95.50 111 ARG A CA 1
ATOM 920 C C . ARG A 1 111 ? 7.089 2.099 -12.181 1.00 95.50 111 ARG A C 1
ATOM 922 O O . ARG A 1 111 ? 8.001 1.907 -12.981 1.00 95.50 111 ARG A O 1
ATOM 929 N N . ALA A 1 112 ? 5.845 1.653 -12.362 1.00 94.75 112 ALA A N 1
ATOM 930 C CA . ALA A 1 112 ? 5.433 0.868 -13.531 1.00 94.75 112 ALA A CA 1
ATOM 931 C C . ALA A 1 112 ? 5.071 1.738 -14.750 1.00 94.75 112 ALA A C 1
ATOM 933 O O . ALA A 1 112 ? 5.453 1.450 -15.875 1.00 94.75 112 ALA A O 1
ATOM 934 N N . CYS A 1 113 ? 4.332 2.825 -14.541 1.00 95.44 113 CYS A N 1
ATOM 935 C CA . CYS A 1 113 ? 3.752 3.628 -15.617 1.00 95.44 113 CYS A CA 1
ATOM 936 C C . CYS A 1 113 ? 4.648 4.792 -16.061 1.00 95.44 113 CYS A C 1
ATOM 938 O O . CYS A 1 113 ? 4.523 5.268 -17.187 1.00 95.44 113 CYS A O 1
ATOM 940 N N . ASN A 1 114 ? 5.519 5.297 -15.180 1.00 95.25 114 ASN A N 1
ATOM 941 C CA . ASN A 1 114 ? 6.430 6.403 -15.469 1.00 95.25 114 ASN A CA 1
ATOM 942 C C . ASN A 1 114 ? 7.736 6.272 -14.675 1.00 95.25 114 ASN A C 1
ATOM 944 O O . ASN A 1 114 ? 8.006 7.005 -13.715 1.00 95.25 114 ASN A O 1
ATOM 948 N N . ARG A 1 115 ? 8.574 5.336 -15.125 1.00 92.81 115 ARG A N 1
ATOM 949 C CA . ARG A 1 115 ? 9.838 4.989 -14.476 1.00 92.81 115 ARG A CA 1
ATOM 950 C C . ARG A 1 115 ? 10.710 6.204 -14.151 1.00 92.81 115 ARG A C 1
ATOM 952 O O . ARG A 1 115 ? 11.252 6.286 -13.055 1.00 92.81 115 ARG A O 1
ATOM 959 N N . SER A 1 116 ? 10.800 7.171 -15.066 1.00 93.62 116 SER A N 1
ATOM 960 C CA . SER A 1 116 ? 11.608 8.380 -14.862 1.00 93.62 116 SER A CA 1
ATOM 961 C C . SER A 1 116 ? 11.135 9.242 -13.692 1.00 93.62 116 SER A C 1
ATOM 963 O O . SER A 1 116 ? 11.964 9.782 -12.958 1.00 93.62 116 SER A O 1
ATOM 965 N N . VAL A 1 117 ? 9.818 9.358 -13.489 1.00 93.81 117 VAL A N 1
ATOM 966 C CA . VAL A 1 117 ? 9.254 10.116 -12.362 1.00 93.81 117 VAL A CA 1
ATOM 967 C C . VAL A 1 117 ? 9.568 9.410 -11.052 1.00 93.81 117 VAL A C 1
ATOM 969 O O . VAL A 1 117 ? 10.049 10.055 -10.123 1.00 93.81 117 VAL A O 1
ATOM 972 N N . PHE A 1 118 ? 9.374 8.091 -11.004 1.00 95.25 118 PHE A N 1
ATOM 973 C CA . PHE A 1 118 ? 9.730 7.285 -9.840 1.00 95.25 118 PHE A CA 1
ATOM 974 C C . PHE A 1 118 ? 11.211 7.426 -9.477 1.00 95.25 118 PHE A C 1
ATOM 976 O O . PHE A 1 118 ? 11.532 7.757 -8.337 1.00 95.25 118 PHE A O 1
ATOM 983 N N . GLU A 1 119 ? 12.112 7.237 -10.443 1.00 93.62 119 GLU A N 1
ATOM 984 C CA . GLU A 1 119 ? 13.552 7.323 -10.193 1.00 93.62 119 GLU A CA 1
ATOM 985 C C . GLU A 1 119 ? 13.953 8.716 -9.709 1.00 93.62 119 GLU A C 1
ATOM 987 O O . GLU A 1 119 ? 14.675 8.831 -8.723 1.00 93.62 119 GLU A O 1
ATOM 992 N N . THR A 1 120 ? 13.426 9.774 -10.330 1.00 92.56 120 THR A N 1
ATOM 993 C CA . THR A 1 120 ? 13.721 11.162 -9.940 1.00 92.56 120 THR A CA 1
ATOM 994 C C . THR A 1 120 ? 13.215 11.476 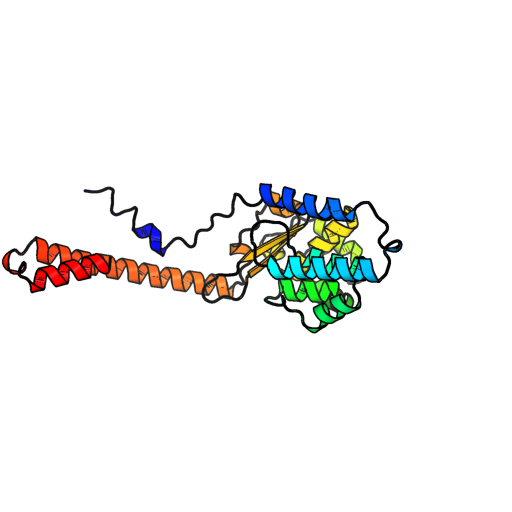-8.533 1.00 92.56 120 THR A C 1
ATOM 996 O O . THR A 1 120 ? 13.944 12.055 -7.728 1.00 92.56 120 THR A O 1
ATOM 999 N N . GLN A 1 121 ? 11.980 11.082 -8.214 1.00 94.31 121 GLN A N 1
ATOM 1000 C CA . GLN A 1 121 ? 11.363 11.350 -6.916 1.00 94.31 121 GLN A CA 1
ATOM 1001 C C . GLN A 1 121 ? 12.047 10.574 -5.785 1.00 94.31 121 GLN A C 1
ATOM 1003 O O . GLN A 1 121 ? 12.227 11.108 -4.693 1.00 94.31 121 GLN A O 1
ATOM 1008 N N . CYS A 1 122 ? 12.422 9.322 -6.041 1.00 94.56 122 CYS A N 1
ATOM 1009 C CA . CYS A 1 122 ? 12.934 8.420 -5.018 1.00 94.56 122 CYS A CA 1
ATOM 1010 C C . CYS A 1 122 ? 14.458 8.428 -4.883 1.00 94.56 122 CYS A C 1
ATOM 1012 O O . CYS A 1 122 ? 14.983 7.888 -3.908 1.00 94.56 122 CYS A O 1
ATOM 1014 N N . PHE A 1 123 ? 15.180 9.063 -5.811 1.00 91.00 123 PHE A N 1
ATOM 1015 C CA . PHE A 1 123 ? 16.642 9.101 -5.805 1.00 91.00 123 PHE A CA 1
ATOM 1016 C C . PHE A 1 123 ? 17.220 9.567 -4.464 1.00 91.00 123 PHE A C 1
ATOM 1018 O O . PHE A 1 123 ? 18.116 8.928 -3.916 1.00 91.00 123 PHE A O 1
ATOM 1025 N N . SER A 1 124 ? 16.688 10.660 -3.909 1.00 89.06 124 SER A N 1
ATOM 1026 C CA . SER A 1 124 ? 17.165 11.240 -2.649 1.00 89.06 124 SER A CA 1
ATOM 1027 C C . SER A 1 124 ? 16.965 10.298 -1.458 1.00 89.06 124 SER A C 1
ATOM 1029 O O . SER A 1 124 ? 17.899 10.119 -0.673 1.00 89.06 124 SER A O 1
ATOM 1031 N N . SER A 1 125 ? 15.801 9.648 -1.358 1.00 90.62 125 SER A N 1
ATOM 1032 C CA . SER A 1 125 ? 15.515 8.638 -0.332 1.00 90.62 125 SER A CA 1
ATOM 1033 C C . SER A 1 125 ? 16.492 7.467 -0.406 1.00 90.62 125 SER A C 1
ATOM 1035 O O . SER A 1 125 ? 17.053 7.071 0.613 1.00 90.62 125 SER A O 1
ATOM 1037 N N . LEU A 1 126 ? 16.761 6.945 -1.610 1.00 89.44 126 LEU A N 1
ATOM 1038 C CA . LEU A 1 126 ? 17.699 5.835 -1.795 1.00 89.44 126 LEU A CA 1
ATOM 1039 C C . LEU A 1 126 ? 19.138 6.227 -1.448 1.00 89.44 126 LEU A C 1
ATOM 1041 O O . LEU A 1 126 ? 19.845 5.461 -0.794 1.00 89.44 126 LEU A O 1
ATOM 1045 N N . VAL A 1 127 ? 19.583 7.417 -1.857 1.00 87.38 127 VAL A N 1
ATOM 1046 C CA . VAL A 1 127 ? 20.922 7.919 -1.516 1.00 87.38 127 VAL A CA 1
ATOM 1047 C C . VAL A 1 127 ? 21.083 8.048 -0.001 1.00 87.38 127 VAL A C 1
ATOM 1049 O O . VAL A 1 127 ? 22.132 7.669 0.522 1.00 87.38 127 VAL A O 1
ATOM 1052 N N . ALA A 1 128 ? 20.051 8.525 0.705 1.00 85.38 128 ALA A N 1
ATOM 1053 C CA . ALA A 1 128 ? 20.090 8.750 2.149 1.00 85.38 128 ALA A CA 1
ATOM 1054 C C . ALA A 1 128 ? 20.314 7.467 2.966 1.00 85.38 128 ALA A C 1
ATOM 1056 O O . ALA A 1 128 ? 20.967 7.532 4.010 1.00 85.38 128 ALA A O 1
ATOM 1057 N N . VAL A 1 129 ? 19.802 6.333 2.477 1.00 83.06 129 VAL A N 1
ATOM 1058 C CA . VAL A 1 129 ? 19.903 5.018 3.138 1.00 83.06 129 VAL A CA 1
ATOM 1059 C C . VAL A 1 129 ? 20.983 4.114 2.552 1.00 83.06 129 VAL A C 1
ATOM 1061 O O . VAL A 1 129 ? 21.331 3.088 3.131 1.00 83.06 129 VAL A O 1
ATOM 1064 N N . SER A 1 130 ? 21.539 4.477 1.396 1.00 77.00 130 SER A N 1
ATOM 1065 C CA . SER A 1 130 ? 22.691 3.777 0.844 1.00 77.00 130 SER A CA 1
ATOM 1066 C C . SER A 1 130 ? 23.925 3.975 1.734 1.00 77.00 130 SER A C 1
ATOM 1068 O O . SER A 1 130 ? 24.105 5.015 2.373 1.00 77.00 130 SER A O 1
ATOM 1070 N N . SER A 1 131 ? 24.855 3.017 1.692 1.00 62.31 131 SER A N 1
ATOM 1071 C CA . SER A 1 131 ? 26.179 3.087 2.342 1.00 62.31 131 SER A CA 1
ATOM 1072 C C . SER A 1 131 ? 27.056 4.266 1.879 1.00 62.31 131 SER A C 1
ATOM 1074 O O . SER A 1 131 ? 28.209 4.396 2.287 1.00 62.31 131 SER A O 1
ATOM 1076 N N . VAL A 1 132 ? 26.519 5.133 1.020 1.00 56.50 132 VAL A N 1
ATOM 1077 C CA . VAL A 1 132 ? 27.190 6.245 0.354 1.00 56.50 132 VAL A CA 1
ATOM 1078 C C . VAL A 1 132 ? 26.709 7.603 0.882 1.00 56.50 132 VAL A C 1
ATOM 1080 O O . VAL A 1 132 ? 26.939 8.640 0.261 1.00 56.50 132 VAL A O 1
ATOM 1083 N N . ARG A 1 133 ? 26.100 7.613 2.076 1.00 58.91 133 ARG A N 1
ATOM 1084 C CA . ARG A 1 133 ? 25.721 8.810 2.837 1.00 58.91 133 ARG A CA 1
ATOM 1085 C C . ARG A 1 133 ? 26.848 9.859 2.790 1.00 58.91 133 ARG A C 1
ATOM 1087 O O . ARG A 1 133 ? 27.886 9.699 3.425 1.00 58.91 133 ARG A O 1
ATOM 1094 N N . GLY A 1 134 ? 26.661 10.908 1.984 1.00 52.12 134 GLY A N 1
ATOM 1095 C CA . GLY A 1 134 ? 27.617 12.011 1.833 1.00 52.12 134 GLY A CA 1
ATOM 1096 C C . GLY A 1 134 ? 28.610 11.962 0.655 1.00 52.12 134 GLY A C 1
ATOM 1097 O O . GLY A 1 134 ? 29.477 12.832 0.619 1.00 52.12 134 GLY A O 1
ATOM 1098 N N . ARG A 1 135 ? 28.529 11.034 -0.322 1.00 55.03 135 ARG A N 1
ATOM 1099 C CA . ARG A 1 135 ? 29.297 11.165 -1.593 1.00 55.03 135 ARG A CA 1
ATOM 1100 C C . ARG A 1 135 ? 28.424 11.689 -2.741 1.00 55.03 135 ARG A C 1
ATOM 1102 O O . ARG A 1 135 ? 27.297 11.245 -2.932 1.00 55.03 135 ARG A O 1
ATOM 1109 N N . ASN A 1 136 ? 28.980 12.623 -3.514 1.00 51.56 136 ASN A N 1
ATOM 1110 C CA . ASN A 1 136 ? 28.318 13.354 -4.599 1.00 51.56 136 ASN A CA 1
ATOM 1111 C C . ASN A 1 136 ? 27.642 12.452 -5.657 1.00 51.56 136 ASN A C 1
ATOM 1113 O O . ASN A 1 136 ? 28.314 11.744 -6.402 1.00 51.56 136 ASN A O 1
ATOM 1117 N N . SER A 1 137 ? 26.306 12.522 -5.686 1.00 52.09 137 SER A N 1
ATOM 1118 C CA . SER A 1 137 ? 25.343 12.662 -6.806 1.00 52.09 137 SER A CA 1
ATOM 1119 C C . SER A 1 137 ? 25.515 11.984 -8.183 1.00 52.09 137 SER A C 1
ATOM 1121 O O . SER A 1 137 ? 24.584 12.084 -8.976 1.00 52.09 137 SER A O 1
ATOM 1123 N N . SER A 1 138 ? 26.585 11.250 -8.508 1.00 57.88 138 SER A N 1
ATOM 1124 C CA . SER A 1 138 ? 26.731 10.570 -9.819 1.00 57.88 138 SER A CA 1
ATOM 1125 C C . SER A 1 138 ? 26.417 9.067 -9.793 1.00 57.88 138 SER A C 1
ATOM 1127 O O . SER A 1 138 ? 26.863 8.297 -10.649 1.00 57.88 138 SER A O 1
ATOM 1129 N N . GLN A 1 139 ? 25.657 8.607 -8.798 1.00 68.31 139 GLN A N 1
ATOM 1130 C CA . GLN A 1 139 ? 25.355 7.186 -8.665 1.00 68.31 139 GLN A CA 1
ATOM 1131 C C . GLN A 1 139 ? 24.252 6.745 -9.625 1.00 68.31 139 GLN A C 1
ATOM 1133 O O . GLN A 1 139 ? 23.161 7.301 -9.652 1.00 68.31 139 GLN A O 1
ATOM 1138 N N . LYS A 1 140 ? 24.533 5.688 -10.392 1.00 81.75 140 LYS A N 1
ATOM 1139 C CA . LYS A 1 140 ? 23.530 5.014 -11.221 1.00 81.75 140 LYS A CA 1
ATOM 1140 C C . LYS A 1 140 ? 22.500 4.317 -10.328 1.00 81.75 140 LYS A C 1
ATOM 1142 O O . LYS A 1 140 ? 22.891 3.649 -9.371 1.00 81.75 140 LYS A O 1
ATOM 1147 N N . TRP A 1 141 ? 21.222 4.387 -10.700 1.00 86.69 141 TRP A N 1
ATOM 1148 C CA . TRP A 1 141 ? 20.096 3.767 -9.985 1.00 86.69 141 TRP A CA 1
ATOM 1149 C C . TRP A 1 141 ? 20.361 2.308 -9.571 1.00 86.69 141 TRP A C 1
ATOM 1151 O O . TRP A 1 141 ? 20.231 1.946 -8.406 1.00 86.69 141 TRP A O 1
ATOM 1161 N N . ASN A 1 142 ? 20.871 1.486 -10.492 1.00 86.88 142 ASN A N 1
ATOM 1162 C CA . ASN A 1 142 ? 21.181 0.076 -10.223 1.00 86.88 142 ASN A CA 1
ATOM 1163 C C . ASN A 1 142 ? 22.225 -0.133 -9.111 1.00 86.88 142 ASN A C 1
ATOM 1165 O O . ASN A 1 142 ? 22.197 -1.155 -8.430 1.00 86.88 142 ASN A O 1
ATOM 1169 N N . ASN A 1 143 ? 23.147 0.814 -8.906 1.00 85.75 143 ASN A N 1
ATOM 1170 C CA . ASN A 1 143 ? 24.113 0.729 -7.809 1.00 85.75 143 ASN A CA 1
ATOM 1171 C C . ASN A 1 143 ? 23.440 1.004 -6.458 1.00 85.75 143 ASN A C 1
ATOM 1173 O O . ASN A 1 143 ? 23.773 0.343 -5.477 1.00 85.75 143 ASN A O 1
ATOM 1177 N N . LEU A 1 144 ? 22.471 1.927 -6.420 1.00 87.19 144 LEU A N 1
ATOM 1178 C CA . LEU A 1 144 ? 21.662 2.197 -5.229 1.00 87.19 144 LEU A CA 1
ATOM 1179 C C . LEU A 1 144 ? 20.803 0.982 -4.863 1.00 87.19 144 LEU A C 1
ATOM 1181 O O . LEU A 1 144 ? 20.783 0.582 -3.702 1.00 87.19 144 LEU A O 1
ATOM 1185 N N . LEU A 1 145 ? 20.177 0.336 -5.854 1.00 88.75 145 LEU A N 1
ATOM 1186 C CA . LEU A 1 145 ? 19.403 -0.893 -5.638 1.00 88.75 145 LEU A CA 1
ATOM 1187 C C . LEU A 1 145 ? 20.246 -2.023 -5.034 1.00 88.75 145 LEU A C 1
ATOM 1189 O O . LEU A 1 145 ? 19.808 -2.689 -4.100 1.00 88.75 145 LEU A O 1
ATOM 1193 N N . ARG A 1 146 ? 21.480 -2.222 -5.515 1.00 84.06 146 ARG A N 1
ATOM 1194 C CA . ARG A 1 146 ? 22.394 -3.214 -4.920 1.00 84.06 146 ARG A CA 1
ATOM 1195 C C . ARG A 1 146 ? 22.786 -2.848 -3.489 1.00 84.06 146 ARG A C 1
ATOM 1197 O O . ARG A 1 146 ? 22.866 -3.729 -2.638 1.00 84.06 146 ARG A O 1
ATOM 1204 N N . ALA A 1 147 ? 23.017 -1.562 -3.218 1.00 81.25 147 ALA A N 1
ATOM 1205 C CA . ALA A 1 147 ? 23.381 -1.089 -1.885 1.00 81.25 147 ALA A CA 1
ATOM 1206 C C . ALA A 1 147 ? 22.246 -1.293 -0.865 1.00 81.25 147 ALA A C 1
ATOM 1208 O O . ALA A 1 147 ? 22.526 -1.709 0.261 1.00 81.25 147 ALA A O 1
ATOM 1209 N N . LEU A 1 148 ? 20.987 -1.077 -1.272 1.00 83.00 148 LEU A N 1
ATOM 1210 C CA . LEU A 1 148 ? 19.796 -1.267 -0.431 1.00 83.00 148 LEU A CA 1
ATOM 1211 C C . LEU A 1 148 ? 19.718 -2.662 0.195 1.00 83.00 148 LEU A C 1
ATOM 1213 O O . LEU A 1 148 ? 19.316 -2.784 1.345 1.00 83.00 148 LEU A O 1
ATOM 1217 N N . LYS A 1 149 ? 20.130 -3.705 -0.531 1.00 73.31 149 LYS A N 1
ATOM 1218 C CA . LYS A 1 149 ? 20.130 -5.078 -0.010 1.00 73.31 149 LYS A CA 1
ATOM 1219 C C . LYS A 1 149 ? 21.236 -5.319 1.018 1.00 73.31 149 LYS A C 1
ATOM 1221 O O . LYS A 1 149 ? 21.053 -6.030 1.999 1.00 73.31 149 LYS A O 1
ATOM 1226 N N . THR A 1 150 ? 22.420 -4.760 0.775 1.00 69.88 150 THR A N 1
ATOM 1227 C CA . THR A 1 150 ? 23.586 -4.992 1.645 1.00 69.88 150 THR A CA 1
ATOM 1228 C C . THR A 1 150 ? 23.469 -4.297 2.998 1.00 69.88 150 THR A C 1
ATOM 1230 O O . THR A 1 150 ? 24.162 -4.676 3.944 1.00 69.88 150 THR A O 1
ATOM 1233 N N . TYR A 1 151 ? 22.613 -3.278 3.092 1.00 72.00 151 TYR A N 1
ATOM 1234 C CA . TYR A 1 151 ? 22.458 -2.469 4.288 1.00 72.00 151 TYR A CA 1
ATOM 1235 C C . TYR A 1 151 ? 21.262 -2.923 5.123 1.00 72.00 151 TYR A C 1
ATOM 1237 O O . TYR A 1 151 ? 20.202 -3.260 4.605 1.00 72.00 151 TYR A O 1
ATOM 1245 N N . GLN A 1 152 ? 21.431 -2.910 6.443 1.00 74.94 152 GLN A N 1
ATOM 1246 C CA . GLN A 1 152 ? 20.336 -3.202 7.360 1.00 74.94 152 GLN A CA 1
ATOM 1247 C C . GLN A 1 152 ? 19.515 -1.933 7.558 1.00 74.94 152 GLN A C 1
ATOM 1249 O O . GLN A 1 152 ? 19.931 -1.030 8.280 1.00 74.94 152 GLN A O 1
ATOM 1254 N N . LEU A 1 153 ? 18.364 -1.871 6.895 1.00 82.69 153 LEU A N 1
ATOM 1255 C CA . LEU A 1 153 ? 17.451 -0.741 6.995 1.00 82.69 153 LEU A CA 1
ATOM 1256 C C . LEU A 1 153 ? 16.729 -0.755 8.347 1.00 82.69 153 LEU A C 1
ATOM 1258 O O . LEU A 1 153 ? 16.243 -1.789 8.812 1.00 82.69 153 LEU A O 1
ATOM 1262 N N . SER A 1 154 ? 16.635 0.414 8.969 1.00 84.38 154 SER A N 1
ATOM 1263 C CA . SER A 1 154 ? 15.828 0.625 10.169 1.00 84.38 154 SER A CA 1
ATOM 1264 C C . SER A 1 154 ? 14.328 0.597 9.851 1.00 84.38 154 SER A C 1
ATOM 1266 O O . SER A 1 154 ? 13.898 0.841 8.723 1.00 84.38 154 SER A O 1
ATOM 1268 N N . ASP A 1 155 ? 13.485 0.366 10.861 1.00 80.12 155 ASP A N 1
ATOM 1269 C CA . ASP A 1 155 ? 12.025 0.381 10.679 1.00 80.12 155 ASP A CA 1
ATOM 1270 C C . ASP A 1 155 ? 11.464 1.748 10.251 1.00 80.12 155 ASP A C 1
ATOM 1272 O O . ASP A 1 155 ? 10.367 1.810 9.692 1.00 80.12 155 ASP A O 1
ATOM 1276 N N . ALA A 1 156 ? 12.191 2.837 10.514 1.00 83.31 156 ALA A N 1
ATOM 1277 C CA . ALA A 1 156 ? 11.831 4.170 10.041 1.00 83.31 156 ALA A CA 1
ATOM 1278 C C . ALA A 1 156 ? 12.113 4.319 8.539 1.00 83.31 156 ALA A C 1
ATOM 1280 O O . ALA A 1 156 ? 11.263 4.807 7.801 1.00 83.31 156 ALA A O 1
ATOM 1281 N N . GLU A 1 157 ? 13.265 3.837 8.070 1.00 87.19 157 GLU A N 1
ATOM 1282 C CA . GLU A 1 157 ? 13.624 3.838 6.645 1.00 87.19 157 GLU A CA 1
ATOM 1283 C C . GLU A 1 157 ? 12.709 2.901 5.848 1.00 87.19 157 GLU A C 1
ATOM 1285 O O . GLU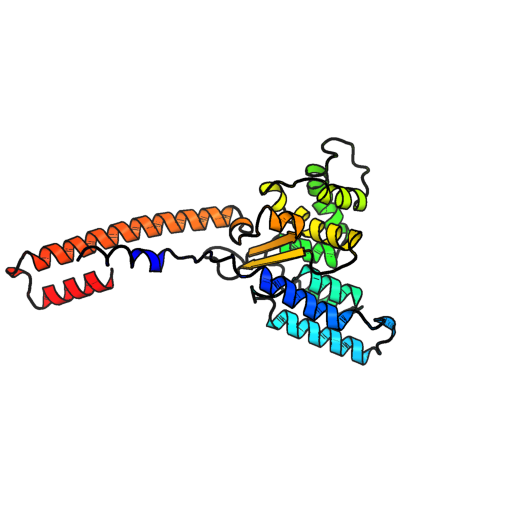 A 1 157 ? 12.232 3.249 4.773 1.00 87.19 157 GLU A O 1
ATOM 1290 N N . LEU A 1 158 ? 12.352 1.748 6.415 1.00 87.06 158 LEU A N 1
ATOM 1291 C CA . LEU A 1 158 ? 11.406 0.815 5.801 1.00 87.06 158 LEU A CA 1
ATOM 1292 C C . LEU A 1 158 ? 9.959 1.342 5.750 1.00 87.06 158 LEU A C 1
ATOM 1294 O O . LEU A 1 158 ? 9.102 0.685 5.160 1.00 87.06 158 LEU A O 1
ATOM 1298 N N . GLN A 1 159 ? 9.650 2.489 6.365 1.00 87.25 159 GLN A N 1
ATOM 1299 C CA . GLN A 1 159 ? 8.357 3.165 6.204 1.00 87.25 159 GLN A CA 1
ATOM 1300 C C . GLN A 1 159 ? 8.321 4.105 4.995 1.00 87.25 159 GLN A C 1
ATOM 1302 O O . GLN A 1 159 ? 7.226 4.501 4.599 1.00 87.25 159 GLN A O 1
ATOM 1307 N N . ASP A 1 160 ? 9.467 4.434 4.389 1.00 90.88 160 ASP A N 1
ATOM 1308 C CA . ASP A 1 160 ? 9.514 5.279 3.196 1.00 90.88 160 ASP A CA 1
ATOM 1309 C C . ASP A 1 160 ? 8.965 4.513 1.970 1.00 90.88 160 ASP A C 1
ATOM 1311 O O . ASP A 1 160 ? 9.541 3.493 1.571 1.00 90.88 160 ASP A O 1
ATOM 1315 N N . PRO A 1 161 ? 7.884 4.997 1.325 1.00 92.88 161 PRO A N 1
ATOM 1316 C CA . PRO A 1 161 ? 7.322 4.408 0.108 1.00 92.88 161 PRO A CA 1
ATOM 1317 C C . PRO A 1 161 ? 8.338 4.200 -1.020 1.00 92.88 161 PRO A C 1
ATOM 1319 O O . PRO A 1 161 ? 8.269 3.201 -1.734 1.00 92.88 161 PRO A O 1
ATOM 1322 N N . CYS A 1 162 ? 9.296 5.115 -1.177 1.00 94.56 162 CYS A N 1
ATOM 1323 C CA . CYS A 1 162 ? 10.342 5.010 -2.188 1.00 94.56 162 CYS A CA 1
ATOM 1324 C C . CYS A 1 162 ? 11.267 3.822 -1.932 1.00 94.56 162 CYS A C 1
ATOM 1326 O O . CYS A 1 162 ? 11.606 3.090 -2.861 1.00 94.56 162 CYS A O 1
ATOM 1328 N N . ILE A 1 163 ? 11.630 3.596 -0.669 1.00 92.94 163 ILE A N 1
ATOM 1329 C CA . ILE A 1 163 ? 12.462 2.462 -0.261 1.00 92.94 163 ILE A CA 1
ATOM 1330 C C . ILE A 1 163 ? 11.679 1.161 -0.429 1.00 92.94 163 ILE A C 1
ATOM 1332 O O . ILE A 1 163 ? 12.189 0.215 -1.024 1.00 92.94 163 ILE A O 1
ATOM 1336 N N . GLN A 1 164 ? 10.419 1.127 0.013 1.00 92.69 164 GLN A N 1
ATOM 1337 C CA . GLN A 1 164 ? 9.561 -0.051 -0.126 1.00 92.69 164 GLN A CA 1
ATOM 1338 C C . GLN A 1 164 ? 9.421 -0.496 -1.584 1.00 92.69 164 GLN A C 1
ATOM 1340 O O . GLN A 1 164 ? 9.556 -1.684 -1.865 1.00 92.69 164 GLN A O 1
ATOM 1345 N N . VAL A 1 165 ? 9.172 0.425 -2.519 1.00 94.38 165 VAL A N 1
ATOM 1346 C CA . VAL A 1 165 ? 9.038 0.086 -3.946 1.00 94.38 165 VAL A CA 1
ATOM 1347 C C . VAL A 1 165 ? 10.397 -0.249 -4.573 1.00 94.38 165 VAL A C 1
ATOM 1349 O O . VAL A 1 165 ? 10.488 -1.184 -5.363 1.00 94.38 165 VAL A O 1
ATOM 1352 N N . ALA A 1 166 ? 11.479 0.434 -4.190 1.00 93.25 166 ALA A N 1
ATOM 1353 C CA . ALA A 1 166 ? 12.820 0.114 -4.685 1.00 93.25 166 ALA A CA 1
ATOM 1354 C C . ALA A 1 166 ? 13.323 -1.269 -4.234 1.00 93.25 166 ALA A C 1
ATOM 1356 O O . ALA A 1 166 ? 14.045 -1.929 -4.980 1.00 93.25 166 ALA A O 1
ATOM 1357 N N . LEU A 1 167 ? 12.918 -1.743 -3.051 1.00 91.25 167 LEU A N 1
ATOM 1358 C CA . LEU A 1 167 ? 13.229 -3.098 -2.586 1.00 91.25 167 LEU A CA 1
ATOM 1359 C C . LEU A 1 167 ? 12.656 -4.175 -3.519 1.00 91.25 167 LEU A C 1
ATOM 1361 O O . LEU A 1 167 ? 13.308 -5.197 -3.723 1.00 91.25 167 LEU A O 1
ATOM 1365 N N . TYR A 1 168 ? 11.495 -3.937 -4.140 1.00 90.75 168 TYR A N 1
ATOM 1366 C CA . TYR A 1 168 ? 10.962 -4.835 -5.168 1.00 90.75 168 TYR A CA 1
ATOM 1367 C C . TYR A 1 168 ? 11.911 -4.931 -6.371 1.00 90.75 168 TYR A C 1
ATOM 1369 O O . TYR A 1 168 ? 12.298 -6.030 -6.765 1.00 90.75 168 TYR A O 1
ATOM 1377 N N . ASP A 1 169 ? 12.362 -3.794 -6.912 1.00 89.88 169 ASP A N 1
ATOM 1378 C CA . ASP A 1 169 ? 13.299 -3.789 -8.043 1.00 89.88 169 ASP A CA 1
ATOM 1379 C C . ASP A 1 169 ? 14.653 -4.415 -7.687 1.00 89.88 169 ASP A C 1
ATOM 1381 O O . ASP A 1 169 ? 15.245 -5.109 -8.512 1.00 89.88 169 ASP A O 1
ATOM 1385 N N . ALA A 1 170 ? 15.147 -4.194 -6.465 1.00 88.19 170 ALA A N 1
ATOM 1386 C CA . ALA A 1 170 ? 16.389 -4.800 -5.990 1.00 88.19 170 ALA A CA 1
ATOM 1387 C C . ALA A 1 170 ? 16.295 -6.335 -5.963 1.00 88.19 170 ALA A C 1
ATOM 1389 O O . ALA A 1 170 ? 17.218 -7.025 -6.399 1.00 88.19 170 ALA A O 1
ATOM 1390 N N . VAL A 1 171 ? 15.155 -6.865 -5.512 1.00 85.38 171 VAL A N 1
ATOM 1391 C CA . VAL A 1 171 ? 14.864 -8.303 -5.496 1.00 85.38 171 VAL A CA 1
ATOM 1392 C C . VAL A 1 171 ? 14.769 -8.876 -6.914 1.00 85.38 171 VAL A C 1
ATOM 1394 O O . VAL A 1 171 ? 15.379 -9.912 -7.196 1.00 85.38 171 VAL A O 1
ATOM 1397 N N . VAL A 1 172 ? 14.039 -8.204 -7.811 1.00 84.00 172 VAL A N 1
ATOM 1398 C CA . VAL A 1 172 ? 13.874 -8.636 -9.209 1.00 84.00 172 VAL A CA 1
ATOM 1399 C C . VAL A 1 172 ? 15.217 -8.642 -9.944 1.00 84.00 172 VAL A C 1
ATOM 1401 O O . VAL A 1 172 ? 15.535 -9.626 -10.610 1.00 84.00 172 VAL A O 1
ATOM 1404 N N . LEU A 1 173 ? 16.035 -7.597 -9.773 1.00 82.56 173 LEU A N 1
ATOM 1405 C CA . LEU A 1 173 ? 17.326 -7.437 -10.452 1.00 82.56 173 LEU A CA 1
ATOM 1406 C C . LEU A 1 173 ? 18.307 -8.583 -10.168 1.00 82.56 173 LEU A C 1
ATOM 1408 O O . LEU A 1 173 ? 19.065 -8.980 -11.049 1.00 82.56 173 LEU A O 1
ATOM 1412 N N . GLU A 1 174 ? 18.342 -9.081 -8.936 1.00 73.88 174 GLU A N 1
ATOM 1413 C CA . GLU A 1 174 ? 19.340 -10.068 -8.517 1.00 73.88 174 GLU A CA 1
ATOM 1414 C C . GLU A 1 174 ? 18.849 -11.507 -8.674 1.00 73.88 174 GLU A C 1
ATOM 1416 O O . GLU A 1 174 ? 19.617 -12.392 -9.048 1.00 73.88 174 GLU A O 1
ATOM 1421 N N . ARG A 1 175 ? 17.573 -11.759 -8.360 1.00 68.12 175 ARG A N 1
ATOM 1422 C CA . ARG A 1 175 ? 17.038 -13.124 -8.299 1.00 68.12 175 ARG A CA 1
ATOM 1423 C C . ARG A 1 175 ? 16.262 -13.515 -9.546 1.00 68.12 175 ARG A C 1
ATOM 1425 O O . ARG A 1 175 ? 16.013 -14.706 -9.720 1.00 68.12 175 ARG A O 1
ATOM 1432 N N . GLY A 1 176 ? 15.853 -12.545 -10.372 1.00 65.94 176 GLY A N 1
ATOM 1433 C CA . GLY A 1 176 ? 15.020 -12.769 -11.558 1.00 65.94 176 GLY A CA 1
ATOM 1434 C C . GLY A 1 176 ? 13.709 -13.500 -11.250 1.00 65.94 176 GLY A C 1
ATOM 1435 O O . GLY A 1 176 ? 13.155 -14.161 -12.123 1.00 65.94 176 GLY A O 1
ATOM 1436 N N . LYS A 1 177 ? 13.260 -13.479 -9.988 1.00 58.56 177 LYS A N 1
ATOM 1437 C CA . LYS A 1 177 ? 12.172 -14.318 -9.476 1.00 58.56 177 LYS A CA 1
ATOM 1438 C C . LYS A 1 177 ? 11.207 -13.501 -8.630 1.00 58.56 177 LYS A C 1
ATOM 1440 O O . LYS A 1 177 ? 11.618 -12.813 -7.696 1.00 58.56 177 LYS A O 1
ATOM 1445 N N . TYR A 1 178 ? 9.926 -13.667 -8.938 1.00 64.94 178 TYR A N 1
ATOM 1446 C CA . TYR A 1 178 ? 8.794 -13.221 -8.131 1.00 64.94 178 TYR A CA 1
ATOM 1447 C C . TYR A 1 178 ? 8.712 -13.993 -6.799 1.00 64.94 178 TYR A C 1
ATOM 1449 O O . TYR A 1 178 ? 9.278 -15.082 -6.667 1.00 64.94 178 TYR A O 1
ATOM 1457 N N . GLY A 1 179 ? 8.016 -13.433 -5.804 1.00 65.94 179 GLY A N 1
ATOM 1458 C CA . GLY A 1 179 ? 7.773 -14.095 -4.512 1.00 65.94 179 GLY A CA 1
ATOM 1459 C C . GLY A 1 179 ? 8.789 -13.845 -3.385 1.00 65.94 179 GLY A C 1
ATOM 1460 O O . GLY A 1 179 ? 8.619 -14.389 -2.299 1.00 65.94 179 GLY A O 1
ATOM 1461 N N . TYR A 1 180 ? 9.817 -13.016 -3.597 1.00 78.12 180 TYR A N 1
ATOM 1462 C CA . TYR A 1 180 ? 10.729 -12.550 -2.529 1.00 78.12 180 TYR A CA 1
ATOM 1463 C C . TYR A 1 180 ? 10.421 -11.127 -2.051 1.00 78.12 180 TYR A C 1
ATOM 1465 O O . TYR A 1 180 ? 11.188 -10.533 -1.292 1.00 78.12 180 TYR A O 1
ATOM 1473 N N . TYR A 1 181 ? 9.302 -10.582 -2.504 1.00 84.81 181 TYR A N 1
ATOM 1474 C CA . TYR A 1 181 ? 8.749 -9.315 -2.074 1.00 84.81 181 TYR A CA 1
ATOM 1475 C C . TYR A 1 181 ? 7.310 -9.552 -1.653 1.00 84.81 181 TYR A C 1
ATOM 1477 O O . TYR A 1 181 ? 6.591 -10.305 -2.308 1.00 84.81 181 TYR A O 1
ATOM 1485 N N . HIS A 1 182 ? 6.899 -8.930 -0.557 1.00 85.25 182 HIS A N 1
ATOM 1486 C CA . HIS A 1 182 ? 5.568 -9.108 -0.014 1.00 85.25 182 HIS A CA 1
ATOM 1487 C C . HIS A 1 182 ? 4.931 -7.768 0.275 1.00 85.25 182 HIS A C 1
ATOM 1489 O O . HIS A 1 182 ? 5.537 -6.887 0.884 1.00 85.25 182 HIS A O 1
ATOM 1495 N N . GLU A 1 183 ? 3.667 -7.654 -0.105 1.00 86.12 183 GLU A N 1
ATOM 1496 C CA . GLU A 1 183 ? 2.840 -6.522 0.262 1.00 86.12 183 GLU A CA 1
ATOM 1497 C C . GLU A 1 183 ? 1.861 -6.909 1.368 1.00 86.12 183 GLU A C 1
ATOM 1499 O O . GLU A 1 183 ? 1.306 -8.011 1.381 1.00 86.12 183 GLU A O 1
ATOM 1504 N N . SER A 1 184 ? 1.624 -5.972 2.281 1.00 84.88 184 SER A N 1
ATOM 1505 C CA . SER A 1 184 ? 0.571 -6.065 3.287 1.00 84.88 184 SER A CA 1
ATOM 1506 C C . SER A 1 184 ? -0.423 -4.941 3.071 1.00 84.88 184 SER A C 1
ATOM 1508 O O . SER A 1 184 ? -0.045 -3.811 2.756 1.00 84.88 184 SER A O 1
ATOM 1510 N N . LYS A 1 185 ? -1.705 -5.266 3.228 1.00 84.38 185 LYS A N 1
ATOM 1511 C CA . LYS A 1 185 ? -2.817 -4.354 2.979 1.00 84.38 185 LYS A CA 1
ATOM 1512 C C . LYS A 1 185 ? -3.900 -4.514 4.032 1.00 84.38 185 LYS A C 1
ATOM 1514 O O . LYS A 1 185 ? -4.254 -5.632 4.415 1.00 84.38 185 LYS A O 1
ATOM 1519 N N . ARG A 1 186 ? -4.453 -3.388 4.479 1.00 79.75 186 ARG A N 1
ATOM 1520 C CA . ARG A 1 186 ? -5.528 -3.324 5.469 1.00 79.75 186 ARG A CA 1
ATOM 1521 C C . ARG A 1 186 ? -6.574 -2.300 5.049 1.00 79.75 186 ARG A C 1
ATOM 1523 O O . ARG A 1 186 ? -6.279 -1.121 4.879 1.00 79.75 186 ARG A O 1
ATOM 1530 N N . LEU A 1 187 ? -7.800 -2.789 4.882 1.00 76.56 187 LEU A N 1
ATOM 1531 C CA . LEU A 1 187 ? -8.917 -2.046 4.287 1.00 76.56 187 LEU A CA 1
ATOM 1532 C C . LEU A 1 187 ? -9.786 -1.340 5.325 1.00 76.56 187 LEU A C 1
ATOM 1534 O O . LEU A 1 187 ? -10.370 -0.304 5.040 1.00 76.56 187 LEU A O 1
ATOM 1538 N N . LEU A 1 188 ? -9.889 -1.926 6.518 1.00 71.19 188 LEU A N 1
ATOM 1539 C CA . LEU A 1 188 ? -10.762 -1.455 7.585 1.00 71.19 188 LEU A CA 1
ATOM 1540 C C . LEU A 1 188 ? -9.907 -0.895 8.711 1.00 71.19 188 LEU A C 1
ATOM 1542 O O . LEU A 1 188 ? -9.464 -1.621 9.603 1.00 71.19 188 LEU A O 1
ATOM 1546 N N . LEU A 1 189 ? -9.644 0.404 8.621 1.00 71.94 189 LEU A N 1
ATOM 1547 C CA . LEU A 1 189 ? -8.958 1.172 9.646 1.00 71.94 189 LEU A CA 1
ATOM 1548 C C . LEU A 1 189 ? -9.798 2.415 9.945 1.00 71.94 189 LEU A C 1
ATOM 1550 O O . LEU A 1 189 ? -10.009 3.230 9.045 1.00 71.94 189 LEU A O 1
ATOM 1554 N N . PRO A 1 190 ? -10.310 2.567 11.176 1.00 68.19 190 PRO A N 1
ATOM 1555 C CA . PRO A 1 190 ? -11.093 3.740 11.523 1.00 68.19 190 PRO A CA 1
ATOM 1556 C C . PRO A 1 190 ? -10.231 5.000 11.353 1.00 68.19 190 PRO A C 1
ATOM 1558 O O . PRO A 1 190 ? -9.067 5.021 11.754 1.00 68.19 190 PRO A O 1
ATOM 1561 N N . PHE A 1 191 ? -10.812 6.035 10.739 1.00 72.56 191 PHE A N 1
ATOM 1562 C CA . PHE A 1 191 ? -10.179 7.341 10.483 1.00 72.56 191 PHE A CA 1
ATOM 1563 C C . PHE A 1 191 ? -8.981 7.323 9.519 1.00 72.56 191 PHE A C 1
ATOM 1565 O O . PHE A 1 191 ? -8.208 8.281 9.479 1.00 72.56 191 PHE A O 1
ATOM 1572 N N . CYS A 1 192 ? -8.835 6.254 8.732 1.00 76.56 192 CYS A N 1
ATOM 1573 C CA . CYS A 1 192 ? -7.713 6.054 7.825 1.00 76.56 192 CYS A CA 1
ATOM 1574 C C . CYS A 1 192 ? -8.161 5.609 6.438 1.00 76.56 192 CYS A C 1
ATOM 1576 O O . CYS A 1 192 ? -9.159 4.911 6.276 1.00 76.56 192 CYS A O 1
ATOM 1578 N N . GLN A 1 193 ? -7.371 5.984 5.433 1.00 79.12 193 GLN A N 1
ATOM 1579 C CA . GLN A 1 193 ? -7.437 5.366 4.112 1.00 79.12 193 GLN A CA 1
ATOM 1580 C C . GLN A 1 193 ? -6.900 3.928 4.170 1.00 79.12 193 GLN A C 1
ATOM 1582 O O . GLN A 1 193 ? -6.323 3.497 5.174 1.00 79.12 193 GLN A O 1
ATOM 1587 N N . ILE A 1 194 ? -7.073 3.191 3.071 1.00 85.31 194 ILE A N 1
ATOM 1588 C CA . ILE A 1 194 ? -6.514 1.847 2.911 1.00 85.31 194 ILE A CA 1
ATOM 1589 C C . ILE A 1 194 ? -5.000 1.906 3.150 1.00 85.31 194 ILE A C 1
ATOM 1591 O O . ILE A 1 194 ? -4.264 2.625 2.468 1.00 85.31 194 ILE A O 1
ATOM 1595 N N . SER A 1 195 ? -4.528 1.133 4.125 1.00 85.69 195 SER A N 1
ATOM 1596 C CA . SER A 1 195 ? -3.099 0.967 4.373 1.00 85.69 195 SER A CA 1
ATOM 1597 C C . SER A 1 195 ? -2.571 -0.115 3.449 1.00 85.69 195 SER A C 1
ATOM 1599 O O . SER A 1 195 ? -3.156 -1.191 3.359 1.00 85.69 195 SER A O 1
ATOM 1601 N N . TRP A 1 196 ? -1.485 0.184 2.750 1.00 88.94 196 TRP A N 1
ATOM 1602 C CA . TRP A 1 196 ? -0.810 -0.726 1.837 1.00 88.94 196 TRP A CA 1
ATOM 1603 C C . TRP A 1 196 ? 0.673 -0.375 1.860 1.00 88.94 196 TRP A C 1
ATOM 1605 O O . TRP A 1 196 ? 1.022 0.799 1.781 1.00 88.94 196 TRP A O 1
ATOM 1615 N N . CYS A 1 197 ? 1.520 -1.375 2.026 1.00 88.88 197 CYS A N 1
ATOM 1616 C CA . CYS A 1 197 ? 2.972 -1.256 2.088 1.00 88.88 197 CYS A CA 1
ATOM 1617 C C . CYS A 1 197 ? 3.606 -2.513 1.496 1.00 88.88 197 CYS A C 1
ATOM 1619 O O . CYS A 1 197 ? 2.931 -3.539 1.364 1.00 88.88 197 CYS A O 1
ATOM 1621 N N . GLY A 1 198 ? 4.911 -2.474 1.241 1.00 88.69 198 GLY A N 1
ATOM 1622 C CA . GLY A 1 198 ? 5.655 -3.666 0.849 1.00 88.69 198 GLY A CA 1
ATOM 1623 C C . GLY A 1 198 ? 7.053 -3.747 1.445 1.00 88.69 198 GLY A C 1
ATOM 1624 O O . GLY A 1 198 ? 7.620 -2.752 1.895 1.00 88.69 198 GLY A O 1
ATOM 1625 N N . ARG A 1 199 ? 7.585 -4.967 1.514 1.00 86.75 199 ARG A N 1
ATOM 1626 C CA . ARG A 1 199 ? 8.907 -5.275 2.071 1.00 86.75 199 ARG A CA 1
ATOM 1627 C C . ARG A 1 199 ? 9.457 -6.543 1.418 1.00 86.75 199 ARG A C 1
ATOM 1629 O O . ARG A 1 199 ? 8.703 -7.444 1.059 1.00 86.75 199 ARG A O 1
ATOM 1636 N N . ASP A 1 200 ? 10.770 -6.625 1.270 1.00 83.69 200 ASP A N 1
ATOM 1637 C CA . ASP A 1 200 ? 11.457 -7.826 0.797 1.00 83.69 200 ASP A CA 1
ATOM 1638 C C . ASP A 1 200 ? 11.553 -8.900 1.894 1.00 83.69 200 ASP A C 1
ATOM 1640 O O . ASP A 1 200 ? 11.591 -8.605 3.089 1.00 83.69 200 ASP A O 1
ATOM 1644 N N . ALA A 1 201 ? 11.630 -10.163 1.482 1.00 78.56 201 ALA A N 1
ATOM 1645 C CA . ALA A 1 201 ? 11.628 -11.315 2.378 1.00 78.56 201 ALA A CA 1
ATOM 1646 C C . ALA A 1 201 ? 12.782 -11.317 3.403 1.00 78.56 201 ALA A C 1
ATOM 1648 O O . ALA A 1 201 ? 12.610 -11.836 4.509 1.00 78.56 201 ALA A O 1
ATOM 1649 N N . GLU A 1 202 ? 13.944 -10.732 3.084 1.00 75.56 202 GLU A N 1
ATOM 1650 C CA . GLU A 1 202 ? 15.082 -10.680 4.014 1.00 75.56 202 GLU A CA 1
ATOM 1651 C C . GLU A 1 202 ? 14.778 -9.751 5.198 1.00 75.56 202 GLU A C 1
ATOM 1653 O O . GLU A 1 202 ? 15.027 -10.114 6.354 1.00 75.56 202 GLU A O 1
ATOM 1658 N N . ASN A 1 203 ? 14.150 -8.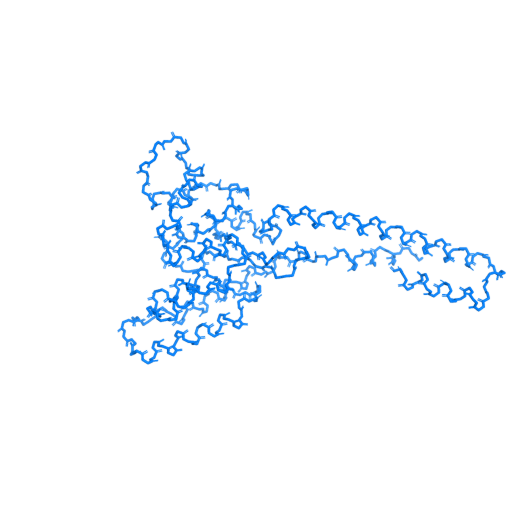603 4.932 1.00 71.12 203 ASN A N 1
ATOM 1659 C CA . ASN A 1 203 ? 13.713 -7.677 5.974 1.00 71.12 203 ASN A CA 1
ATOM 1660 C C . ASN A 1 203 ? 12.469 -8.159 6.744 1.00 71.12 203 ASN A C 1
ATOM 1662 O O . ASN A 1 203 ? 12.288 -7.763 7.897 1.00 71.12 203 ASN A O 1
ATOM 1666 N N . ILE A 1 204 ? 11.639 -9.042 6.176 1.00 70.06 204 ILE A N 1
ATOM 1667 C CA . ILE A 1 204 ? 10.472 -9.627 6.873 1.00 70.06 204 ILE A CA 1
ATOM 1668 C C . ILE A 1 204 ? 10.888 -10.568 8.000 1.00 70.06 204 ILE A C 1
ATOM 1670 O O . ILE A 1 204 ? 10.306 -10.514 9.081 1.00 70.06 204 ILE A O 1
ATOM 1674 N N . ASN A 1 205 ? 11.901 -11.407 7.771 1.00 67.75 205 ASN A N 1
ATOM 1675 C CA . ASN A 1 205 ? 12.354 -12.377 8.773 1.00 67.75 205 ASN A CA 1
ATOM 1676 C C . ASN A 1 205 ? 12.890 -11.706 10.045 1.00 67.75 205 ASN A C 1
ATOM 1678 O O . ASN A 1 205 ? 12.855 -12.300 11.120 1.00 67.75 205 ASN A O 1
ATOM 1682 N N . ARG A 1 206 ? 13.390 -10.472 9.924 1.00 66.25 206 ARG A N 1
ATOM 1683 C CA . ARG A 1 206 ? 13.921 -9.688 11.047 1.00 66.25 206 ARG A CA 1
ATOM 1684 C C . ARG A 1 206 ? 12.864 -8.780 11.654 1.00 66.25 206 ARG A C 1
ATOM 1686 O O . ARG A 1 206 ? 12.713 -8.735 12.868 1.00 66.25 206 ARG A O 1
ATOM 1693 N N . ASN A 1 207 ? 12.123 -8.091 10.795 1.00 66.00 207 ASN A N 1
ATOM 1694 C CA . ASN A 1 207 ? 11.104 -7.132 11.171 1.00 66.00 207 ASN A CA 1
ATOM 1695 C C . ASN A 1 207 ? 9.806 -7.512 10.435 1.00 66.00 207 ASN A C 1
ATOM 1697 O O . ASN A 1 207 ? 9.591 -7.058 9.302 1.00 66.00 207 ASN A O 1
ATOM 1701 N N . PRO A 1 208 ? 8.946 -8.358 11.036 1.00 67.88 208 PRO A N 1
ATOM 1702 C CA . PRO A 1 208 ? 7.741 -8.838 10.371 1.00 67.88 208 PRO A CA 1
ATOM 1703 C C . PRO A 1 208 ? 6.848 -7.663 9.971 1.00 67.88 208 PRO A C 1
ATOM 1705 O O . PRO A 1 208 ? 6.695 -6.698 10.728 1.00 67.88 208 PRO A O 1
ATOM 1708 N N . ILE A 1 209 ? 6.245 -7.743 8.780 1.00 69.94 209 ILE A N 1
ATOM 1709 C CA . ILE A 1 209 ? 5.299 -6.722 8.320 1.00 69.94 209 ILE A CA 1
ATOM 1710 C C . ILE A 1 209 ? 4.057 -6.804 9.201 1.00 69.94 209 ILE A C 1
ATOM 1712 O O . ILE A 1 209 ? 3.171 -7.627 8.991 1.00 69.94 209 ILE A O 1
ATOM 1716 N N . LYS A 1 210 ? 3.987 -5.924 10.195 1.00 71.25 210 LYS A N 1
ATOM 1717 C CA . LYS A 1 210 ? 2.769 -5.688 10.963 1.00 71.25 210 LYS A CA 1
ATOM 1718 C C . LYS A 1 210 ? 1.957 -4.629 10.243 1.00 71.25 210 LYS A C 1
ATOM 1720 O O . LYS A 1 210 ? 2.505 -3.589 9.880 1.00 71.25 210 LYS A O 1
ATOM 1725 N N . ALA A 1 211 ? 0.644 -4.825 10.139 1.00 71.75 211 ALA A N 1
ATOM 1726 C CA . ALA A 1 211 ? -0.244 -3.808 9.576 1.00 71.75 211 ALA A CA 1
ATOM 1727 C C . ALA A 1 211 ? -0.085 -2.437 10.261 1.00 71.75 211 ALA A C 1
ATOM 1729 O O . ALA A 1 211 ? -0.224 -1.400 9.622 1.00 71.75 211 ALA A O 1
ATOM 1730 N N . TRP A 1 212 ? 0.265 -2.427 11.553 1.00 76.31 212 TRP A N 1
ATOM 1731 C CA . TRP A 1 212 ? 0.567 -1.204 12.296 1.00 76.31 212 TRP A CA 1
ATOM 1732 C C . TRP A 1 212 ? 1.713 -0.392 11.684 1.00 76.31 212 TRP A C 1
ATOM 1734 O O . TRP A 1 212 ? 1.634 0.830 11.612 1.00 76.31 212 TRP A O 1
ATOM 1744 N N . ASN A 1 213 ? 2.770 -1.048 11.206 1.00 77.44 213 ASN A N 1
ATOM 1745 C CA . ASN A 1 213 ? 3.949 -0.360 10.680 1.00 77.44 213 ASN A CA 1
ATOM 1746 C C . ASN A 1 213 ? 3.642 0.360 9.364 1.00 77.44 213 ASN A C 1
ATOM 1748 O O . ASN A 1 213 ? 4.235 1.397 9.090 1.00 77.44 213 ASN A O 1
ATOM 1752 N N . CYS A 1 214 ? 2.655 -0.136 8.623 1.00 79.81 214 CYS A N 1
ATOM 1753 C CA . CYS A 1 214 ? 2.204 0.400 7.342 1.00 79.81 214 CYS A CA 1
ATOM 1754 C C . CYS A 1 214 ? 1.207 1.557 7.472 1.00 79.81 214 CYS A C 1
ATOM 1756 O O . CYS A 1 214 ? 0.772 2.129 6.470 1.00 79.81 214 CYS A O 1
ATOM 1758 N N . LEU A 1 215 ? 0.817 1.906 8.700 1.00 81.81 215 LEU A N 1
ATOM 1759 C CA . LEU A 1 215 ? -0.048 3.047 8.954 1.00 81.81 215 LEU A CA 1
ATOM 1760 C C . LEU A 1 215 ? 0.741 4.363 8.902 1.00 81.81 215 LEU A C 1
ATOM 1762 O O . LEU A 1 215 ? 1.791 4.469 9.549 1.00 81.81 215 LEU A O 1
ATOM 1766 N N . PRO A 1 216 ? 0.201 5.402 8.238 1.00 80.38 216 PRO A N 1
ATOM 1767 C CA . PRO A 1 216 ? 0.714 6.760 8.361 1.00 80.38 216 PRO A CA 1
ATOM 1768 C C . PRO A 1 216 ? 0.741 7.224 9.822 1.00 80.38 216 PRO A C 1
ATOM 1770 O O . PRO A 1 216 ? -0.090 6.814 10.636 1.00 80.38 216 PRO A O 1
ATOM 1773 N N . HIS A 1 217 ? 1.653 8.136 10.158 1.00 82.00 217 HIS A N 1
ATOM 1774 C CA . HIS A 1 217 ? 1.775 8.650 11.526 1.00 82.00 217 HIS A CA 1
ATOM 1775 C C . HIS A 1 217 ? 0.468 9.282 12.039 1.00 82.00 217 HIS A C 1
ATOM 1777 O O . HIS A 1 217 ? 0.018 8.965 13.135 1.00 82.00 217 HIS A O 1
ATOM 1783 N N . ILE A 1 218 ? -0.189 10.106 11.215 1.00 82.62 218 ILE A N 1
ATOM 1784 C CA . ILE A 1 218 ? -1.474 10.755 11.543 1.00 82.62 218 ILE A CA 1
ATOM 1785 C C . ILE A 1 218 ? -2.540 9.713 11.918 1.00 82.62 218 ILE A C 1
ATOM 1787 O O . ILE A 1 218 ? -3.267 9.870 12.895 1.00 82.62 218 ILE A O 1
ATOM 1791 N N . CYS A 1 219 ? -2.572 8.604 11.181 1.00 83.62 219 CYS A N 1
ATOM 1792 C CA . CYS A 1 219 ? -3.463 7.482 11.437 1.00 83.62 219 CYS A CA 1
ATOM 1793 C C . CYS A 1 219 ? -3.201 6.814 12.786 1.00 83.62 219 CYS A C 1
ATOM 1795 O O . CYS A 1 219 ? -4.128 6.601 13.565 1.00 83.62 219 CYS A O 1
ATOM 1797 N N . LYS A 1 220 ? -1.930 6.522 13.082 1.00 84.50 220 LYS A N 1
ATOM 1798 C CA . LYS A 1 220 ? -1.521 5.937 14.366 1.00 84.50 220 LYS A CA 1
ATOM 1799 C C . LYS A 1 220 ? -1.970 6.823 15.530 1.00 84.50 220 LYS A C 1
ATOM 1801 O O . LYS A 1 220 ? -2.558 6.318 16.481 1.00 84.50 220 LYS A O 1
ATOM 1806 N N . VAL A 1 221 ? -1.759 8.135 15.421 1.00 87.38 221 VAL A N 1
ATOM 1807 C CA . VAL A 1 221 ? -2.151 9.111 16.450 1.00 87.38 221 VAL A CA 1
ATOM 1808 C C . VAL A 1 221 ? -3.668 9.127 16.662 1.00 87.38 221 VAL A C 1
ATOM 1810 O O . VAL A 1 221 ? -4.114 8.999 17.799 1.00 87.38 221 VAL A O 1
ATOM 1813 N N . ASN A 1 222 ? -4.468 9.203 15.595 1.00 85.88 222 ASN A N 1
ATOM 1814 C CA . ASN A 1 222 ? -5.933 9.225 15.706 1.00 85.88 222 ASN A CA 1
ATOM 1815 C C . ASN A 1 222 ? -6.498 7.938 16.321 1.00 85.88 222 ASN A C 1
ATOM 1817 O O . ASN A 1 222 ? -7.419 7.991 17.141 1.00 85.88 222 ASN A O 1
ATOM 1821 N N . ILE A 1 223 ? -5.929 6.784 15.961 1.00 86.56 223 ILE A N 1
ATOM 1822 C CA . ILE A 1 223 ? -6.302 5.497 16.555 1.00 86.56 223 ILE A CA 1
ATOM 1823 C C . ILE A 1 223 ? -5.978 5.495 18.054 1.00 86.56 223 ILE A C 1
ATOM 1825 O O . ILE A 1 223 ? -6.836 5.119 18.849 1.00 86.56 223 ILE A O 1
ATOM 1829 N N . ILE A 1 224 ? -4.788 5.961 18.450 1.00 87.56 224 ILE A N 1
ATOM 1830 C CA . ILE A 1 224 ? -4.391 6.051 19.864 1.00 87.56 224 ILE A CA 1
ATOM 1831 C C . ILE A 1 224 ? -5.340 6.973 20.640 1.00 87.56 224 ILE A C 1
ATOM 1833 O O . ILE A 1 224 ? -5.847 6.572 21.685 1.00 87.56 224 ILE A O 1
ATOM 1837 N N . ILE A 1 225 ? -5.632 8.172 20.125 1.00 88.25 225 ILE A N 1
ATOM 1838 C CA . ILE A 1 225 ? -6.553 9.126 20.768 1.00 88.25 225 ILE A CA 1
ATOM 1839 C C . ILE A 1 225 ? -7.933 8.494 20.959 1.00 88.25 225 ILE A C 1
ATOM 1841 O O . ILE A 1 225 ? -8.492 8.546 22.054 1.00 88.25 225 ILE A O 1
ATOM 1845 N N . THR A 1 226 ? -8.461 7.851 19.917 1.00 87.62 226 THR A N 1
ATOM 1846 C CA . THR A 1 226 ? -9.769 7.191 19.985 1.00 87.62 226 THR A CA 1
ATOM 1847 C C . THR A 1 226 ? -9.762 6.067 21.016 1.00 87.62 226 THR A C 1
ATOM 1849 O O . THR A 1 226 ? -10.666 6.000 21.843 1.00 87.62 226 THR A O 1
ATOM 1852 N N . MET A 1 227 ? -8.729 5.217 21.026 1.00 86.88 227 MET A N 1
ATOM 1853 C CA . MET A 1 227 ? -8.593 4.145 22.018 1.00 86.88 227 MET A CA 1
ATOM 1854 C C . MET A 1 227 ? -8.573 4.689 23.448 1.00 86.88 227 MET A C 1
ATOM 1856 O O . MET A 1 227 ? -9.234 4.124 24.317 1.00 86.88 227 MET A O 1
ATOM 1860 N N . VAL A 1 228 ? -7.867 5.796 23.699 1.00 90.06 228 VAL A N 1
ATOM 1861 C CA . VAL A 1 228 ? -7.823 6.440 25.020 1.00 90.06 228 VAL A CA 1
ATOM 1862 C C . VAL A 1 228 ? -9.203 6.964 25.421 1.00 90.06 228 VAL A C 1
ATOM 1864 O O . VAL A 1 228 ? -9.673 6.647 26.513 1.00 90.06 228 VAL A O 1
ATOM 1867 N N . ILE A 1 229 ? -9.885 7.703 24.540 1.00 90.56 229 ILE A N 1
ATOM 1868 C CA . ILE A 1 229 ? -11.226 8.246 24.814 1.00 90.56 229 ILE A CA 1
ATOM 1869 C C . ILE A 1 229 ? -12.224 7.114 25.079 1.00 90.56 229 ILE A C 1
ATOM 1871 O O . ILE A 1 229 ? -12.929 7.142 26.087 1.00 90.56 229 ILE A O 1
ATOM 1875 N N . CYS A 1 230 ? -12.250 6.089 24.224 1.00 89.56 230 CYS A N 1
ATOM 1876 C CA . CYS A 1 230 ? -13.117 4.927 24.400 1.00 89.56 230 CYS A CA 1
ATOM 1877 C C . CYS A 1 230 ? -12.819 4.182 25.705 1.00 89.56 230 CYS A C 1
ATOM 1879 O O . CYS A 1 230 ? -13.751 3.739 26.366 1.00 89.56 230 CYS A O 1
ATOM 1881 N N . SER A 1 231 ? -11.550 4.083 26.111 1.00 89.44 231 SER A N 1
ATOM 1882 C CA . SER A 1 231 ? -11.170 3.439 27.374 1.00 89.44 231 SER A CA 1
ATOM 1883 C C . SER A 1 231 ? -11.665 4.228 28.587 1.00 89.44 231 SER A C 1
ATOM 1885 O O . SER A 1 231 ? -12.220 3.640 29.512 1.00 89.44 231 SER A O 1
ATOM 1887 N N . ILE A 1 232 ? -11.520 5.559 28.580 1.00 92.75 232 ILE A N 1
ATOM 1888 C CA . ILE A 1 232 ? -12.018 6.428 29.660 1.00 92.75 232 ILE A CA 1
ATOM 1889 C C . ILE A 1 232 ? -13.545 6.339 29.753 1.00 92.75 232 ILE A C 1
ATOM 1891 O O . ILE A 1 232 ? -14.085 6.157 30.845 1.00 92.75 232 ILE A O 1
ATOM 1895 N N . LEU A 1 233 ? -14.238 6.421 28.612 1.00 92.44 233 LEU A N 1
ATOM 1896 C CA . LEU A 1 233 ? -15.694 6.292 28.553 1.00 92.44 233 LEU A CA 1
ATOM 1897 C C . LEU A 1 233 ? -16.155 4.914 29.037 1.00 92.44 233 LEU A C 1
ATOM 1899 O O . LEU A 1 233 ? -17.084 4.842 29.834 1.00 92.44 233 LEU A O 1
ATOM 1903 N N . ALA A 1 234 ? -15.479 3.836 28.632 1.00 91.81 234 ALA A N 1
ATOM 1904 C CA . ALA A 1 234 ? -15.797 2.485 29.084 1.00 91.81 234 ALA A CA 1
ATOM 1905 C C . ALA A 1 234 ? -15.667 2.348 30.608 1.00 91.81 234 ALA A C 1
ATOM 1907 O O . ALA A 1 234 ? -16.570 1.824 31.254 1.00 91.81 234 ALA A O 1
ATOM 1908 N N . VAL A 1 235 ? -14.589 2.870 31.206 1.00 91.62 235 VAL A N 1
ATOM 1909 C CA . VAL A 1 235 ? -14.420 2.861 32.670 1.00 91.62 235 VAL A CA 1
ATOM 1910 C C . VAL A 1 235 ? -15.536 3.651 33.358 1.00 91.62 235 VAL A C 1
ATOM 1912 O O . VAL A 1 235 ? -16.106 3.169 34.335 1.00 91.62 235 VAL A O 1
ATOM 1915 N N . ALA A 1 236 ? -15.884 4.834 32.844 1.00 92.38 236 ALA A N 1
ATOM 1916 C CA . ALA A 1 236 ? -16.955 5.654 33.407 1.00 92.38 236 ALA A CA 1
ATOM 1917 C C . ALA A 1 236 ? -18.322 4.950 33.345 1.00 92.38 236 ALA A C 1
ATOM 1919 O O . ALA A 1 236 ? -19.043 4.934 34.343 1.00 92.38 236 ALA A O 1
ATOM 1920 N N . ILE A 1 237 ? -18.646 4.327 32.208 1.00 93.50 237 ILE A N 1
ATOM 1921 C CA . ILE A 1 237 ? -19.882 3.560 31.999 1.00 93.50 237 ILE A CA 1
ATOM 1922 C C . ILE A 1 237 ? -19.943 2.371 32.963 1.00 93.50 237 ILE A C 1
ATOM 1924 O O . ILE A 1 237 ? -20.935 2.205 33.669 1.00 93.50 237 ILE A O 1
ATOM 1928 N N . VAL A 1 238 ? -18.860 1.596 33.079 1.00 92.56 238 VAL A N 1
ATOM 1929 C CA . VAL A 1 238 ? -18.777 0.456 34.006 1.00 92.56 238 VAL A CA 1
ATOM 1930 C C . VAL A 1 238 ? -18.992 0.899 35.456 1.00 92.56 238 VAL A C 1
ATOM 1932 O O . VAL A 1 238 ? -19.783 0.287 36.172 1.00 92.56 238 VAL A O 1
ATOM 1935 N N . VAL A 1 239 ? -18.332 1.972 35.905 1.00 93.25 239 VAL A N 1
ATOM 1936 C CA . VAL A 1 239 ? -18.487 2.486 37.280 1.00 93.25 239 VAL A CA 1
ATOM 1937 C C . VAL A 1 239 ? -19.912 2.990 37.526 1.00 93.25 239 VAL A C 1
ATOM 1939 O O . VAL A 1 239 ? -20.507 2.656 38.554 1.00 93.25 239 VAL A O 1
ATOM 1942 N N . ALA A 1 240 ? -20.481 3.750 36.587 1.00 92.31 240 ALA A N 1
ATOM 1943 C CA . ALA A 1 240 ? -21.842 4.264 36.696 1.00 92.31 240 ALA A CA 1
ATOM 1944 C C . ALA A 1 240 ? -22.863 3.118 36.769 1.00 92.31 240 ALA A C 1
ATOM 1946 O O . ALA A 1 240 ? -23.667 3.069 37.702 1.00 92.31 240 ALA A O 1
ATOM 1947 N N . ASN A 1 241 ? -22.777 2.141 35.867 1.00 92.00 241 ASN A N 1
ATOM 1948 C CA . ASN A 1 241 ? -23.703 1.011 35.830 1.00 92.00 241 ASN A CA 1
ATOM 1949 C C . ASN A 1 241 ? -23.547 0.075 37.033 1.00 92.00 241 ASN A C 1
ATOM 1951 O O . ASN A 1 241 ? -24.554 -0.344 37.607 1.00 92.00 241 ASN A O 1
ATOM 1955 N N . LEU A 1 242 ? -22.319 -0.181 37.505 1.00 92.75 242 LEU A N 1
ATOM 1956 C CA . LEU A 1 242 ? -22.103 -0.902 38.767 1.00 92.75 242 LEU A CA 1
ATOM 1957 C C . LEU A 1 242 ? -22.745 -0.184 39.947 1.00 92.75 242 LEU A C 1
ATOM 1959 O O . LEU A 1 242 ? -23.356 -0.839 40.789 1.00 92.75 242 LEU A O 1
ATOM 1963 N N . SER A 1 243 ? -22.625 1.144 40.012 1.00 91.94 243 SER A N 1
ATOM 1964 C CA . SER A 1 243 ? -23.212 1.921 41.103 1.00 91.94 243 SER A CA 1
ATOM 1965 C C . SER A 1 243 ? -24.742 1.823 41.105 1.00 91.94 243 SER A C 1
ATOM 1967 O O . SER A 1 243 ? -25.330 1.588 42.160 1.00 91.94 243 SER A O 1
ATOM 1969 N N . VAL A 1 244 ? -25.383 1.889 39.929 1.00 90.56 244 VAL A N 1
ATOM 1970 C CA . VAL A 1 244 ? -26.833 1.699 39.776 1.00 90.56 244 VAL A CA 1
ATOM 1971 C C . VAL A 1 244 ? -27.230 0.305 40.252 1.00 90.56 244 VAL A C 1
ATOM 1973 O O . VAL A 1 244 ? -28.079 0.178 41.134 1.00 90.56 244 VAL A O 1
ATOM 1976 N N . ILE A 1 245 ? -26.583 -0.742 39.737 1.00 89.88 245 ILE A N 1
ATOM 1977 C CA . ILE A 1 245 ? -26.884 -2.126 40.121 1.00 89.88 245 ILE A CA 1
ATOM 1978 C C . ILE A 1 245 ? -26.731 -2.307 41.637 1.00 89.88 245 ILE A C 1
ATOM 1980 O O . ILE A 1 245 ? -27.630 -2.836 42.288 1.00 89.88 245 ILE A O 1
ATOM 1984 N N . LEU A 1 246 ? -25.637 -1.818 42.224 1.00 92.25 246 LEU A N 1
ATOM 1985 C CA . LEU A 1 246 ? -25.344 -1.971 43.648 1.00 92.25 246 LEU A CA 1
ATOM 1986 C C . LEU A 1 246 ? -26.365 -1.239 44.534 1.00 92.25 246 LEU A C 1
ATOM 1988 O O . LEU A 1 246 ? -26.857 -1.822 45.500 1.00 92.25 246 LEU A O 1
ATOM 1992 N N . VAL A 1 247 ? -26.755 -0.009 44.181 1.00 93.25 247 VAL A N 1
ATOM 1993 C CA . VAL A 1 247 ? -27.781 0.753 44.916 1.00 93.25 247 VAL A CA 1
ATOM 1994 C C . VAL A 1 247 ? -29.126 0.027 44.904 1.00 93.25 247 VAL A C 1
ATOM 1996 O O . VAL A 1 247 ? -29.763 -0.078 45.954 1.00 93.25 247 VAL A O 1
ATOM 1999 N N . PHE A 1 248 ? -29.553 -0.494 43.750 1.00 90.25 248 PHE A N 1
ATOM 2000 C CA . PHE A 1 248 ? -30.833 -1.196 43.627 1.00 90.25 248 PHE A CA 1
ATOM 2001 C C . PHE A 1 248 ? -30.821 -2.604 44.243 1.00 90.25 248 PHE A C 1
ATOM 2003 O O . PHE A 1 248 ? -31.868 -3.082 44.675 1.00 90.25 248 PHE A O 1
ATOM 2010 N N . VAL A 1 249 ? -29.664 -3.270 44.315 1.00 87.06 249 VAL A N 1
ATOM 2011 C CA . VAL A 1 249 ? -29.527 -4.571 44.991 1.00 87.06 249 VAL A CA 1
ATOM 2012 C C . VAL A 1 249 ? -29.560 -4.415 46.512 1.00 87.06 249 VAL A C 1
ATOM 2014 O O . VAL A 1 249 ? -30.214 -5.214 47.177 1.00 87.06 249 VAL A O 1
ATOM 2017 N N . ILE A 1 250 ? -28.894 -3.394 47.062 1.00 92.19 250 ILE A N 1
ATOM 2018 C CA . ILE A 1 250 ? -28.818 -3.172 48.516 1.00 92.19 250 ILE A CA 1
ATOM 2019 C C . ILE A 1 250 ? -30.128 -2.594 49.071 1.00 92.19 250 ILE A C 1
ATOM 2021 O O . ILE A 1 250 ? -30.538 -2.943 50.176 1.00 92.19 250 ILE A O 1
ATOM 2025 N N . ASN A 1 251 ? -30.810 -1.721 48.325 1.00 90.25 251 ASN A N 1
ATOM 2026 C CA . ASN A 1 251 ? -32.020 -1.057 48.807 1.00 90.25 251 ASN A CA 1
ATOM 2027 C C . ASN A 1 251 ? -33.289 -1.771 48.332 1.00 90.25 251 ASN A C 1
ATOM 2029 O O . ASN A 1 251 ? -33.834 -1.454 47.274 1.00 90.25 251 ASN A O 1
ATOM 2033 N N . GLU A 1 252 ? -33.832 -2.667 49.159 1.00 85.75 252 GLU A N 1
ATOM 2034 C CA . GLU A 1 252 ? -35.069 -3.407 48.852 1.00 85.75 252 GLU A CA 1
ATOM 2035 C C . GLU A 1 252 ? -36.262 -2.496 48.523 1.00 85.75 252 GLU A C 1
ATOM 2037 O O . GLU A 1 252 ? -37.051 -2.807 47.635 1.00 85.75 252 GLU A O 1
ATOM 2042 N N . LYS A 1 253 ? -36.344 -1.315 49.153 1.00 86.62 253 LYS A N 1
ATOM 2043 C CA . LYS A 1 253 ? -37.396 -0.314 48.887 1.00 86.62 253 LYS A CA 1
ATOM 2044 C C . LYS A 1 253 ? -37.381 0.235 47.455 1.00 86.62 253 LYS A C 1
ATOM 2046 O O . LYS A 1 253 ? -38.397 0.744 46.992 1.00 86.62 253 LYS A O 1
ATOM 2051 N N . LEU A 1 254 ? -36.245 0.153 46.761 1.00 82.44 254 LEU A N 1
ATOM 2052 C CA . LEU A 1 254 ? -36.086 0.621 45.383 1.00 82.44 254 LEU A CA 1
ATOM 2053 C C . LEU A 1 254 ? -36.338 -0.493 44.348 1.00 82.44 254 LEU A C 1
ATOM 2055 O O . LEU A 1 254 ? -36.380 -0.207 43.153 1.00 82.44 254 LEU A O 1
ATOM 2059 N N . ARG A 1 255 ? -36.569 -1.746 44.772 1.00 82.62 255 ARG A N 1
ATOM 2060 C CA . ARG A 1 255 ? -36.822 -2.911 43.894 1.00 82.62 255 ARG A CA 1
ATOM 2061 C C . ARG A 1 255 ? -38.287 -3.001 43.447 1.00 82.62 255 ARG A C 1
ATOM 2063 O O . ARG A 1 255 ? -38.920 -4.047 43.539 1.00 82.62 255 ARG A O 1
ATOM 2070 N N . ASN A 1 256 ? -38.834 -1.891 42.964 1.00 89.38 256 ASN A N 1
ATOM 2071 C CA . ASN A 1 256 ? -40.143 -1.856 42.313 1.00 89.38 256 ASN A CA 1
ATOM 2072 C C . ASN A 1 256 ? -40.009 -2.091 40.792 1.00 89.38 256 ASN A C 1
ATOM 2074 O O . ASN A 1 256 ? -38.903 -2.239 40.268 1.00 89.38 256 ASN A O 1
ATOM 2078 N N . SER A 1 257 ? -41.128 -2.109 40.062 1.00 86.38 257 SER A N 1
ATOM 2079 C CA . SER A 1 257 ? -41.146 -2.329 38.604 1.00 86.38 257 SER A CA 1
ATOM 2080 C C . SER A 1 257 ? -40.266 -1.341 37.823 1.00 86.38 257 SER A C 1
ATOM 2082 O O . SER A 1 257 ? -39.617 -1.728 36.852 1.00 86.38 257 SER A O 1
ATOM 2084 N N . GLN A 1 258 ? -40.168 -0.085 38.273 1.00 87.56 258 GLN A N 1
ATOM 2085 C CA . GLN A 1 258 ? -39.277 0.916 37.677 1.00 87.56 258 GLN A CA 1
ATOM 2086 C C . GLN A 1 258 ? -37.796 0.633 37.972 1.00 87.56 258 GLN A C 1
ATOM 2088 O O . GLN A 1 258 ? -36.939 0.877 37.124 1.00 87.56 258 GLN A O 1
ATOM 2093 N N . GLY A 1 259 ? -37.483 0.105 39.156 1.00 85.56 259 GLY A N 1
ATOM 2094 C CA . GLY A 1 259 ? -36.132 -0.309 39.524 1.00 85.56 259 GLY A CA 1
ATOM 2095 C C . GLY A 1 259 ? -35.622 -1.474 38.681 1.00 85.56 259 GLY A C 1
ATOM 2096 O O . GLY A 1 259 ? -34.484 -1.438 38.223 1.00 85.56 259 GLY A O 1
ATOM 2097 N N . VAL A 1 260 ? -36.478 -2.457 38.385 1.00 87.25 260 VAL A N 1
ATOM 2098 C CA . VAL A 1 260 ? -36.125 -3.585 37.502 1.00 87.25 260 VAL A CA 1
ATOM 2099 C C . VAL A 1 260 ? -35.749 -3.098 36.097 1.00 87.25 260 VAL A C 1
ATOM 2101 O O . VAL A 1 260 ? -34.752 -3.560 35.545 1.00 87.25 260 VAL A O 1
ATOM 2104 N N . TYR A 1 261 ? -36.470 -2.113 35.546 1.00 91.00 261 TYR A N 1
ATOM 2105 C CA . TYR A 1 261 ? -36.128 -1.516 34.248 1.00 91.00 261 TYR A CA 1
ATOM 2106 C C . TYR A 1 261 ? -34.760 -0.817 34.268 1.00 91.00 261 TYR A C 1
ATOM 2108 O O . TYR A 1 261 ? -33.959 -0.998 33.356 1.00 91.00 261 TYR A O 1
ATOM 2116 N N . LYS A 1 262 ? -34.451 -0.067 35.334 1.00 90.31 262 LYS A N 1
ATOM 2117 C CA . LYS A 1 262 ? -33.159 0.629 35.482 1.00 90.31 262 LYS A CA 1
ATOM 2118 C C . LYS A 1 262 ? -31.981 -0.335 35.621 1.00 90.31 262 LYS A C 1
ATOM 2120 O O . LYS A 1 262 ? -30.933 -0.083 35.041 1.00 90.31 262 LYS A O 1
ATOM 2125 N N . ILE 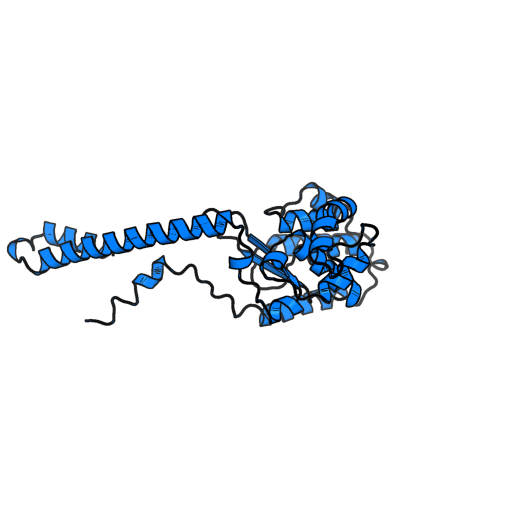A 1 263 ? -32.158 -1.442 36.345 1.00 88.81 263 ILE A N 1
ATOM 2126 C CA . ILE A 1 263 ? -31.146 -2.505 36.427 1.00 88.81 263 ILE A CA 1
ATOM 2127 C C . ILE A 1 263 ? -30.960 -3.165 35.057 1.00 88.81 263 ILE A C 1
ATOM 2129 O O . ILE A 1 263 ? -29.829 -3.371 34.636 1.00 88.81 263 ILE A O 1
ATOM 2133 N N . SER A 1 264 ? -32.051 -3.465 34.343 1.00 91.25 264 SER A N 1
ATOM 2134 C CA . SER A 1 264 ? -31.974 -4.053 33.000 1.00 91.25 264 SER A CA 1
ATOM 2135 C C . SER A 1 264 ? -31.244 -3.143 32.014 1.00 91.25 264 SER A C 1
ATOM 2137 O O . SER A 1 264 ? -30.471 -3.643 31.204 1.00 91.25 264 SER A O 1
ATOM 2139 N N . LEU A 1 265 ? -31.475 -1.829 32.089 1.00 91.81 265 LEU A N 1
ATOM 2140 C CA . LEU A 1 265 ? -30.773 -0.842 31.271 1.00 91.81 265 LEU A CA 1
ATOM 2141 C C . LEU A 1 265 ? -29.280 -0.794 31.630 1.00 91.81 265 LEU A C 1
ATOM 2143 O O . LEU A 1 265 ? -28.441 -0.928 30.751 1.00 91.81 265 LEU A O 1
ATOM 2147 N N . ALA A 1 266 ? -28.950 -0.727 32.923 1.00 89.50 266 ALA A N 1
ATOM 2148 C CA . ALA A 1 266 ? -27.563 -0.719 33.387 1.00 89.50 266 ALA A CA 1
ATOM 2149 C C . ALA A 1 266 ? -26.793 -2.003 33.024 1.00 89.50 266 ALA A C 1
ATOM 2151 O O . ALA A 1 266 ? -25.589 -1.952 32.798 1.00 89.50 266 ALA A O 1
ATOM 2152 N N . CYS A 1 267 ? -27.470 -3.154 32.960 1.00 88.25 267 CYS A N 1
ATOM 2153 C CA . CYS A 1 267 ? -26.883 -4.401 32.466 1.00 88.25 267 CYS A CA 1
ATOM 2154 C C . CYS A 1 267 ? -26.703 -4.422 30.941 1.00 88.25 267 CYS A C 1
ATOM 2156 O O . CYS A 1 267 ? -25.831 -5.138 30.466 1.00 88.25 267 CYS A O 1
ATOM 2158 N N . ALA A 1 268 ? -27.535 -3.703 30.183 1.00 91.00 268 ALA A N 1
ATOM 2159 C CA . ALA A 1 268 ? -27.423 -3.612 28.726 1.00 91.00 268 ALA A CA 1
ATOM 2160 C C . ALA A 1 268 ? -26.317 -2.640 28.287 1.00 91.00 268 ALA A C 1
ATOM 2162 O O . ALA A 1 268 ? -25.679 -2.865 27.264 1.00 91.00 268 ALA A O 1
ATOM 2163 N N . ASP A 1 269 ? -26.084 -1.589 29.075 1.00 84.25 269 ASP A N 1
ATOM 2164 C CA . ASP A 1 269 ? -25.009 -0.612 28.866 1.00 84.25 269 ASP A CA 1
ATOM 2165 C C . ASP A 1 269 ? -23.619 -1.140 29.289 1.00 84.25 269 ASP A C 1
ATOM 2167 O O . ASP A 1 269 ? -22.617 -0.437 29.138 1.00 84.25 269 ASP A O 1
ATOM 2171 N N . PHE A 1 270 ? -23.560 -2.344 29.862 1.00 75.12 270 PHE A N 1
ATOM 2172 C CA . PHE A 1 270 ? -22.354 -3.013 30.352 1.00 75.12 270 PHE A CA 1
ATOM 2173 C C . PHE A 1 270 ? -21.666 -3.837 29.258 1.00 75.12 270 PHE A C 1
ATOM 2175 O O . PHE A 1 270 ? -20.416 -3.769 29.183 1.00 75.12 270 PHE A O 1
#

Organism: Ciona intestinalis (NCBI:txid7719)